Protein AF-X1DPT9-F1 (afdb_monomer)

Foldseek 3Di:
DLQQPADDPPDPSGLDPVSQVVQLVVLVVCCVVPVPDFAEDDDLAALVSQQVQDDNSGGQEYEDLQLLLLLLLCLQVVDNQSVVCCLVPRLDHPPSHFYAFENDDPDFRDNNYDCVSCVVVVHRSLVSQLSSQCQQCVVDPPRLANWDWDPQDPVSRGTTTGDDLLRSLNCVVCVVVVPPVSNVSSVVSSVVSVVCLVPRTHHYDD

pLDDT: mean 96.86, std 2.61, range [83.12, 98.81]

Radius of gyration: 18.38 Å; Cα contacts (8 Å, |Δi|>4): 324; chains: 1; bounding box: 41×38×51 Å

Structure (mmCIF, N/CA/C/O backbone):
data_AF-X1DPT9-F1
#
_entry.id   AF-X1DPT9-F1
#
loop_
_atom_site.group_PDB
_atom_site.id
_atom_site.type_symbol
_atom_site.label_atom_id
_atom_site.label_alt_id
_atom_site.label_comp_id
_atom_site.label_asym_id
_atom_site.label_entity_id
_atom_site.label_seq_id
_atom_site.pdbx_PDB_ins_code
_atom_site.Cartn_x
_atom_site.Cartn_y
_atom_site.Cartn_z
_atom_site.occupancy
_atom_site.B_iso_or_equiv
_atom_site.auth_seq_id
_atom_site.auth_comp_id
_atom_site.auth_asym_id
_atom_site.auth_atom_id
_atom_site.pdbx_PDB_model_num
ATOM 1 N N . ALA A 1 1 ? 14.410 -3.048 -3.491 1.00 88.12 1 ALA A N 1
ATOM 2 C CA . ALA A 1 1 ? 15.027 -1.697 -3.655 1.00 88.12 1 ALA A CA 1
ATOM 3 C C . ALA A 1 1 ? 15.460 -1.352 -5.103 1.00 88.12 1 ALA A C 1
ATOM 5 O O . ALA A 1 1 ? 16.500 -0.731 -5.311 1.00 88.12 1 ALA A O 1
ATOM 6 N N . LEU A 1 2 ? 14.658 -1.688 -6.120 1.00 92.88 2 LEU A N 1
ATOM 7 C CA . LEU A 1 2 ? 15.023 -1.466 -7.530 1.00 92.88 2 LEU A CA 1
ATOM 8 C C . LEU A 1 2 ? 15.043 0.017 -7.953 1.00 92.88 2 LEU A C 1
ATOM 10 O O . LEU A 1 2 ? 15.844 0.400 -8.796 1.00 92.88 2 LEU A O 1
ATOM 14 N N . ALA A 1 3 ? 14.234 0.868 -7.313 1.00 94.81 3 ALA A N 1
ATOM 15 C CA . ALA A 1 3 ? 14.144 2.291 -7.642 1.00 94.81 3 ALA A CA 1
ATOM 16 C C . ALA A 1 3 ? 15.457 3.060 -7.426 1.00 94.81 3 ALA A C 1
ATOM 18 O O . ALA A 1 3 ? 15.644 4.137 -7.982 1.00 94.81 3 ALA A O 1
ATOM 19 N N . PHE A 1 4 ? 16.380 2.492 -6.646 1.00 96.25 4 PHE A N 1
ATOM 20 C CA . PHE A 1 4 ? 17.607 3.141 -6.200 1.00 96.25 4 PHE A CA 1
ATOM 21 C C . PHE A 1 4 ? 18.869 2.594 -6.881 1.00 96.25 4 PHE A C 1
ATOM 23 O O . PHE A 1 4 ? 19.966 2.881 -6.406 1.00 96.25 4 PHE A O 1
ATOM 30 N N . ILE A 1 5 ? 18.769 1.790 -7.943 1.00 97.44 5 ILE A N 1
ATOM 31 C CA . ILE A 1 5 ? 19.952 1.141 -8.545 1.00 97.44 5 ILE A CA 1
ATOM 32 C C . ILE A 1 5 ? 20.802 2.075 -9.418 1.00 97.44 5 ILE A C 1
ATOM 34 O O . ILE A 1 5 ? 21.941 1.735 -9.727 1.00 97.44 5 ILE A O 1
ATOM 38 N N . TRP A 1 6 ? 20.288 3.255 -9.776 1.00 98.12 6 TRP A N 1
ATOM 39 C CA . TRP A 1 6 ? 21.017 4.264 -10.549 1.00 98.12 6 TRP A CA 1
ATOM 40 C C . TRP A 1 6 ? 21.262 5.542 -9.742 1.00 98.12 6 TRP A C 1
ATOM 42 O O . TRP A 1 6 ? 20.508 5.856 -8.814 1.00 98.12 6 TRP A O 1
ATOM 52 N N . LYS A 1 7 ? 22.344 6.262 -10.065 1.00 97.94 7 LYS A N 1
ATOM 53 C CA . LYS A 1 7 ? 22.793 7.467 -9.353 1.00 97.94 7 LYS A CA 1
ATOM 54 C C . LYS A 1 7 ? 23.180 8.557 -10.341 1.00 97.94 7 LYS A C 1
ATOM 56 O O . LYS A 1 7 ? 24.043 8.342 -11.184 1.00 97.94 7 LYS A O 1
ATOM 61 N N . GLU A 1 8 ? 22.591 9.735 -10.168 1.00 97.75 8 GLU A N 1
ATOM 62 C CA . GLU A 1 8 ? 22.878 10.917 -10.977 1.00 97.75 8 GLU A CA 1
ATOM 63 C C . GLU A 1 8 ? 22.874 12.170 -10.094 1.00 97.75 8 GLU A C 1
ATOM 65 O O . GLU A 1 8 ? 21.923 12.425 -9.347 1.00 97.75 8 GLU A O 1
ATOM 70 N N . LEU A 1 9 ? 23.956 12.949 -10.164 1.00 97.75 9 LEU A N 1
ATOM 71 C CA . LEU A 1 9 ? 24.120 14.164 -9.370 1.00 97.75 9 LEU A CA 1
ATOM 72 C C . LEU A 1 9 ? 23.034 15.192 -9.720 1.00 97.75 9 LEU A C 1
ATOM 74 O O . LEU A 1 9 ? 22.816 15.495 -10.886 1.00 97.75 9 LEU A O 1
ATOM 78 N N . GLY A 1 10 ? 22.396 15.772 -8.700 1.00 97.06 10 GLY A N 1
ATOM 79 C CA . GLY A 1 10 ? 21.331 16.768 -8.880 1.00 97.06 10 GLY A CA 1
ATOM 80 C C . GLY A 1 10 ? 19.921 16.178 -8.993 1.00 97.06 10 GLY A C 1
ATOM 81 O O . GLY A 1 10 ? 18.960 16.937 -9.078 1.00 97.06 10 GLY A O 1
ATOM 82 N N . THR A 1 11 ? 19.783 14.852 -8.934 1.00 96.56 11 THR A N 1
ATOM 83 C CA . THR A 1 11 ? 18.491 14.148 -8.879 1.00 96.56 11 THR A CA 1
ATOM 84 C C . THR A 1 11 ? 18.237 13.561 -7.484 1.00 96.56 11 THR A C 1
ATOM 86 O O . THR A 1 11 ? 19.127 13.548 -6.631 1.00 96.56 11 THR A O 1
ATOM 89 N N . SER A 1 12 ? 17.042 13.006 -7.253 1.00 94.06 12 SER A N 1
ATOM 90 C CA . SER A 1 12 ? 16.743 12.212 -6.049 1.00 94.06 12 SER A CA 1
ATOM 91 C C . SER A 1 12 ? 17.455 10.854 -6.017 1.00 94.06 12 SER A C 1
ATOM 93 O O . SER A 1 12 ? 17.393 10.170 -4.997 1.00 94.06 12 SER A O 1
ATOM 95 N N . CYS A 1 13 ? 18.135 10.449 -7.102 1.00 96.94 13 CYS A N 1
ATOM 96 C CA . CYS A 1 13 ? 18.737 9.120 -7.239 1.00 96.94 13 CYS A CA 1
ATOM 97 C C . CYS A 1 13 ? 17.726 7.966 -7.067 1.00 96.94 13 CYS A C 1
ATOM 99 O O . CYS A 1 13 ? 18.096 6.874 -6.611 1.00 96.94 13 CYS A O 1
ATOM 101 N N . GLU A 1 14 ? 16.466 8.233 -7.421 1.00 96.12 14 GLU A N 1
ATOM 102 C CA . GLU A 1 14 ? 15.318 7.344 -7.276 1.00 96.12 14 GLU A CA 1
ATOM 103 C C . GLU A 1 14 ? 14.424 7.425 -8.526 1.00 96.12 14 GLU A C 1
ATOM 105 O O . GLU A 1 14 ? 14.128 8.521 -9.000 1.00 96.12 14 GLU A O 1
ATOM 110 N N . ASN A 1 15 ? 13.970 6.278 -9.040 1.00 95.12 15 ASN A N 1
ATOM 111 C CA . ASN A 1 15 ? 13.101 6.156 -10.223 1.00 95.12 15 ASN A CA 1
ATOM 112 C C . ASN A 1 15 ? 13.698 6.750 -11.517 1.00 95.12 15 ASN A C 1
ATOM 114 O O . ASN A 1 15 ? 12.970 7.248 -12.378 1.00 95.12 15 ASN A O 1
ATOM 118 N N . LEU A 1 16 ? 15.029 6.719 -11.655 1.00 97.12 16 LEU A N 1
ATOM 119 C CA . LEU A 1 16 ? 15.710 7.203 -12.860 1.00 97.12 16 LEU A CA 1
ATOM 120 C C . LEU A 1 16 ? 15.495 6.242 -14.049 1.00 97.12 16 LEU A C 1
ATOM 122 O O . LEU A 1 16 ? 15.421 5.028 -13.828 1.00 97.12 16 LEU A O 1
ATOM 126 N N . PRO A 1 17 ? 15.417 6.739 -15.301 1.00 97.69 17 PRO A N 1
ATOM 127 C CA . PRO A 1 17 ? 15.161 5.911 -16.487 1.00 97.69 17 PRO A CA 1
ATOM 128 C C . PRO A 1 17 ? 16.122 4.727 -16.651 1.00 97.69 17 PRO A C 1
ATOM 130 O O . PRO A 1 17 ? 15.720 3.644 -17.066 1.00 97.69 17 PRO A O 1
ATOM 133 N N . GLU A 1 18 ? 17.386 4.891 -16.277 1.00 98.31 18 GLU A N 1
ATOM 134 C CA . GLU A 1 18 ? 18.404 3.847 -16.370 1.00 98.31 18 GLU A CA 1
ATOM 135 C C . GLU A 1 18 ? 18.133 2.675 -15.426 1.00 98.31 18 GLU A C 1
ATOM 137 O O . GLU A 1 18 ? 18.529 1.549 -15.730 1.00 98.31 18 GLU A O 1
ATOM 142 N N . ALA A 1 19 ? 17.416 2.900 -14.319 1.00 97.81 19 ALA A N 1
ATOM 143 C CA . ALA A 1 19 ? 16.954 1.809 -13.470 1.00 97.81 19 ALA A CA 1
ATOM 144 C C . ALA A 1 19 ? 16.001 0.886 -14.246 1.00 97.81 19 ALA A C 1
ATOM 146 O O . ALA A 1 19 ? 16.190 -0.328 -14.228 1.00 97.81 19 ALA A O 1
ATOM 147 N N . HIS A 1 20 ? 15.043 1.453 -14.987 1.00 98.12 20 HIS A N 1
ATOM 148 C CA . HIS A 1 20 ? 14.117 0.691 -15.833 1.00 98.12 20 HIS A CA 1
ATOM 149 C C . HIS A 1 20 ? 14.865 -0.079 -16.927 1.00 98.12 20 HIS A C 1
ATOM 151 O O . HIS A 1 20 ? 14.691 -1.289 -17.062 1.00 98.12 20 HIS A O 1
ATOM 157 N N . THR A 1 21 ? 15.784 0.586 -17.636 1.00 98.38 21 THR A N 1
ATOM 158 C CA . THR A 1 21 ? 16.614 -0.045 -18.677 1.00 98.38 21 THR A CA 1
ATOM 159 C C . THR A 1 21 ? 17.390 -1.251 -18.144 1.00 98.38 21 THR A C 1
ATOM 161 O O . THR A 1 21 ? 17.442 -2.296 -18.793 1.00 98.38 21 THR A O 1
ATOM 164 N N . LEU A 1 22 ? 17.983 -1.140 -16.950 1.00 98.31 22 LEU A N 1
ATOM 165 C CA . LEU A 1 22 ? 18.703 -2.249 -16.320 1.00 98.31 22 LEU A CA 1
ATOM 166 C C . LEU A 1 22 ? 17.775 -3.422 -15.992 1.00 98.31 22 LEU A C 1
ATOM 168 O O . LEU A 1 22 ? 18.132 -4.570 -16.247 1.00 98.31 22 LEU A O 1
ATOM 172 N N . ILE A 1 23 ? 16.587 -3.153 -15.449 1.00 98.25 23 ILE A N 1
ATOM 173 C CA . ILE A 1 23 ? 15.618 -4.197 -15.090 1.00 98.25 23 ILE A CA 1
ATOM 174 C C . ILE A 1 23 ? 15.112 -4.913 -16.345 1.00 98.25 23 ILE A C 1
ATOM 176 O O . ILE A 1 23 ? 15.085 -6.141 -16.367 1.00 98.25 23 ILE A O 1
ATOM 180 N N . GLN A 1 24 ? 14.798 -4.170 -17.407 1.00 98.56 24 GLN A N 1
ATOM 181 C CA . GLN A 1 24 ? 14.387 -4.732 -18.696 1.00 98.56 24 GLN A CA 1
ATOM 182 C C . GLN A 1 24 ? 15.489 -5.602 -19.311 1.00 98.56 24 GLN A C 1
ATOM 184 O O . GLN A 1 24 ? 15.218 -6.692 -19.814 1.00 98.56 24 GLN A O 1
ATOM 189 N N . ALA A 1 25 ? 16.755 -5.184 -19.204 1.00 98.50 25 ALA A N 1
ATOM 190 C CA . ALA A 1 25 ? 17.887 -5.997 -19.643 1.00 98.50 25 ALA A CA 1
ATOM 191 C C . ALA A 1 25 ? 18.009 -7.309 -18.845 1.00 98.50 25 ALA A C 1
ATOM 193 O O . ALA A 1 25 ? 18.256 -8.365 -19.433 1.00 98.50 25 ALA A O 1
ATOM 194 N N . PHE A 1 26 ? 17.800 -7.275 -17.523 1.00 98.31 26 PHE A N 1
ATOM 195 C CA . PHE A 1 26 ? 17.765 -8.490 -16.703 1.00 98.31 26 PHE A CA 1
ATOM 196 C C . PHE A 1 26 ? 16.590 -9.400 -17.060 1.00 98.31 26 PHE A C 1
ATOM 198 O O . PHE A 1 26 ? 16.781 -10.613 -17.151 1.00 98.31 26 PHE A O 1
ATOM 205 N N . ASN A 1 27 ? 15.404 -8.833 -17.286 1.00 98.31 27 ASN A N 1
ATOM 206 C CA . ASN A 1 27 ? 14.222 -9.580 -17.703 1.00 98.31 27 ASN A CA 1
ATOM 207 C C . ASN A 1 27 ? 14.467 -10.279 -19.047 1.00 98.31 27 ASN A C 1
ATOM 209 O O . ASN A 1 27 ? 14.333 -11.499 -19.130 1.00 98.31 27 ASN A O 1
ATOM 213 N N . ALA A 1 28 ? 14.957 -9.551 -20.054 1.00 98.38 28 ALA A N 1
ATOM 214 C CA . ALA A 1 28 ? 15.287 -10.109 -21.363 1.00 98.38 28 ALA A CA 1
ATOM 215 C C . ALA A 1 28 ? 16.354 -11.219 -21.289 1.00 98.38 28 ALA A C 1
ATOM 217 O O . ALA A 1 28 ? 16.242 -12.242 -21.960 1.00 98.38 28 ALA A O 1
ATOM 218 N N . ALA A 1 29 ? 17.388 -11.061 -20.457 1.00 98.38 29 ALA A N 1
ATOM 219 C CA . ALA A 1 29 ? 18.394 -12.106 -20.268 1.00 98.38 29 ALA A CA 1
ATOM 220 C C . ALA A 1 29 ? 17.811 -13.354 -19.578 1.00 98.38 29 ALA A C 1
ATOM 222 O O . ALA A 1 29 ? 18.104 -14.487 -19.972 1.00 98.38 29 ALA A O 1
ATOM 223 N N . ALA A 1 30 ? 16.971 -13.157 -18.560 1.00 98.06 30 ALA A N 1
ATOM 224 C CA . ALA A 1 30 ? 16.317 -14.239 -17.837 1.00 98.06 30 ALA A CA 1
ATOM 225 C C . ALA A 1 30 ? 15.290 -14.976 -18.703 1.00 98.06 30 ALA A C 1
ATOM 227 O O . ALA A 1 30 ? 15.228 -16.199 -18.632 1.00 98.06 30 ALA A O 1
ATOM 228 N N . SER A 1 31 ? 14.537 -14.281 -19.556 1.00 96.81 31 SER A N 1
ATOM 229 C CA . SER A 1 31 ? 13.534 -14.905 -20.425 1.00 96.81 31 SER A CA 1
ATOM 230 C C . SER A 1 31 ? 14.155 -15.838 -21.470 1.00 96.81 31 SER A C 1
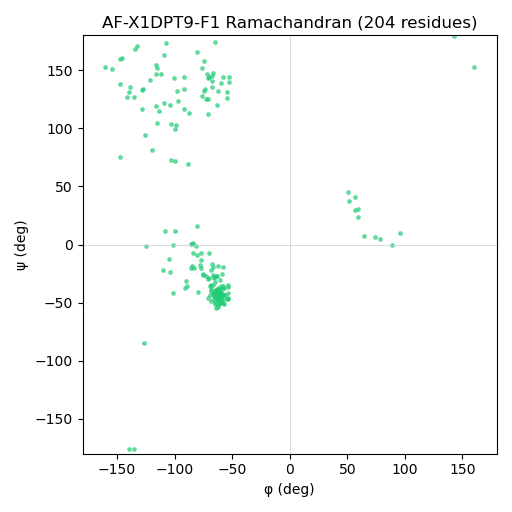ATOM 232 O O . SER A 1 31 ? 13.537 -16.835 -21.835 1.00 96.81 31 SER A O 1
ATOM 234 N N . ILE A 1 32 ? 15.405 -15.589 -21.886 1.00 98.06 32 ILE A N 1
ATOM 235 C CA . ILE A 1 32 ? 16.174 -16.490 -22.761 1.00 98.06 32 ILE A CA 1
ATOM 236 C C . ILE A 1 32 ? 16.596 -17.765 -22.015 1.00 98.06 32 ILE A C 1
ATOM 238 O O . ILE A 1 32 ? 16.484 -18.867 -22.551 1.00 98.06 32 ILE A O 1
ATOM 242 N N . ALA A 1 33 ? 17.118 -17.626 -20.793 1.00 98.12 33 ALA A N 1
ATOM 243 C CA . ALA A 1 33 ? 17.749 -18.731 -20.064 1.00 98.12 33 ALA A CA 1
ATOM 244 C C . ALA A 1 33 ? 16.779 -19.536 -19.180 1.00 98.12 33 ALA A C 1
ATOM 246 O O . ALA A 1 33 ? 16.980 -20.729 -18.956 1.00 98.12 33 ALA A O 1
ATOM 247 N N . ALA A 1 34 ? 15.747 -18.883 -18.654 1.00 98.12 34 ALA A N 1
ATOM 248 C CA . ALA A 1 34 ? 14.783 -19.423 -17.706 1.00 98.12 34 ALA A CA 1
ATOM 249 C C . ALA A 1 34 ? 13.393 -18.782 -17.921 1.00 98.12 34 ALA A C 1
ATOM 251 O O . ALA A 1 34 ? 12.958 -17.978 -17.097 1.00 98.12 34 ALA A O 1
ATOM 252 N N . PRO A 1 35 ? 12.649 -19.168 -18.978 1.00 95.44 35 PRO A N 1
ATOM 253 C CA . PRO A 1 35 ? 11.369 -18.544 -19.344 1.00 95.44 35 PRO A CA 1
ATOM 254 C C . PRO A 1 35 ? 10.275 -18.573 -18.261 1.00 95.44 35 PRO A C 1
ATOM 256 O O . PRO A 1 35 ? 9.311 -17.824 -18.341 1.00 9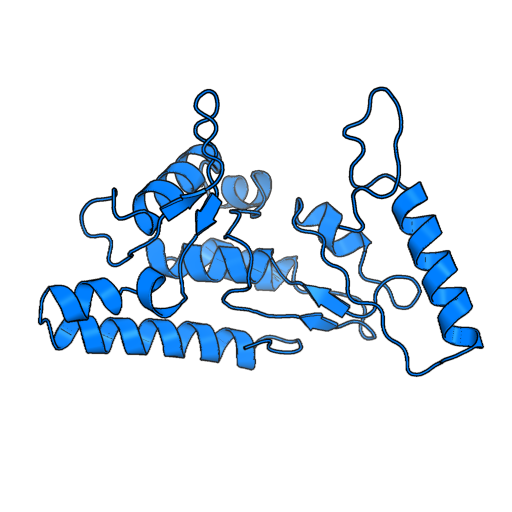5.44 35 PRO A O 1
ATOM 259 N N . ALA A 1 36 ? 10.394 -19.457 -17.265 1.00 97.50 36 ALA A N 1
ATOM 260 C CA . ALA A 1 36 ? 9.457 -19.548 -16.142 1.00 97.50 36 ALA A CA 1
ATOM 261 C C . ALA A 1 36 ? 9.764 -18.558 -14.999 1.00 97.50 36 ALA A C 1
ATOM 263 O O . ALA A 1 36 ? 8.996 -18.475 -14.039 1.00 97.50 36 ALA A O 1
ATOM 264 N N . LEU A 1 37 ? 10.897 -17.850 -15.054 1.00 98.06 37 LEU A N 1
ATOM 265 C CA . LEU A 1 37 ? 11.277 -16.861 -14.053 1.00 98.06 37 LEU A CA 1
ATOM 266 C C . LEU A 1 37 ? 10.437 -15.591 -14.233 1.00 98.06 37 LEU A C 1
ATOM 268 O O . LEU A 1 37 ? 10.342 -15.056 -15.333 1.00 98.06 37 LEU A O 1
ATOM 272 N N . LEU A 1 38 ? 9.880 -15.084 -13.132 1.00 98.00 38 LEU A N 1
ATOM 273 C CA . LEU A 1 38 ? 9.149 -13.817 -13.097 1.00 98.00 38 LEU A CA 1
ATOM 274 C C . LEU A 1 38 ? 9.861 -12.807 -12.202 1.00 98.00 38 LEU A C 1
ATOM 276 O O . LEU A 1 38 ? 10.436 -13.160 -11.168 1.00 98.00 38 LEU A O 1
ATOM 280 N N . PHE A 1 39 ? 9.759 -11.537 -12.575 1.00 98.44 39 PHE A N 1
ATOM 281 C CA . PHE A 1 39 ? 10.275 -10.415 -11.808 1.00 98.44 39 PHE A CA 1
ATOM 282 C C . PHE A 1 39 ? 9.148 -9.800 -10.986 1.00 98.44 39 PHE A C 1
ATOM 284 O O . PHE A 1 39 ? 8.056 -9.536 -11.491 1.00 98.44 39 PHE A O 1
ATOM 291 N N . LYS A 1 40 ? 9.428 -9.564 -9.701 1.00 98.38 40 LYS A N 1
ATOM 292 C CA . LYS A 1 40 ? 8.525 -8.868 -8.784 1.00 98.38 40 LYS A CA 1
ATOM 293 C C . LYS A 1 40 ? 9.133 -7.540 -8.354 1.00 98.38 40 LYS A C 1
ATOM 295 O O . LYS A 1 40 ? 10.129 -7.533 -7.631 1.00 98.38 40 LYS A O 1
ATOM 300 N N . SER A 1 41 ? 8.494 -6.440 -8.734 1.00 97.75 41 SER A N 1
ATOM 301 C CA . SER A 1 41 ? 8.866 -5.098 -8.301 1.00 97.75 41 SER A CA 1
ATOM 302 C C . SER A 1 41 ? 8.484 -4.847 -6.836 1.00 97.75 41 SER A C 1
ATOM 304 O O . SER A 1 41 ? 7.373 -5.132 -6.382 1.00 97.75 41 SER A O 1
ATOM 306 N N . GLU A 1 42 ? 9.437 -4.286 -6.099 1.00 96.00 42 GLU A N 1
ATOM 307 C CA . GLU A 1 42 ? 9.290 -3.702 -4.769 1.00 96.00 42 GLU A CA 1
ATOM 308 C C . GLU A 1 42 ? 9.678 -2.218 -4.831 1.00 96.00 42 GLU A C 1
ATOM 310 O O . GLU A 1 42 ? 10.814 -1.825 -4.532 1.00 96.00 42 GLU A O 1
ATOM 315 N N . ALA A 1 43 ? 8.724 -1.404 -5.280 1.00 91.00 43 ALA A N 1
ATOM 316 C CA . ALA A 1 43 ? 8.826 0.047 -5.352 1.00 91.00 43 ALA A CA 1
ATOM 317 C C . ALA A 1 43 ? 7.796 0.668 -4.394 1.00 91.00 43 ALA A C 1
ATOM 319 O O . ALA A 1 43 ? 6.598 0.667 -4.665 1.00 91.00 43 ALA A O 1
ATOM 320 N N . ILE A 1 44 ? 8.258 1.169 -3.245 1.00 89.31 44 ILE A N 1
ATOM 321 C CA . ILE A 1 44 ? 7.414 1.830 -2.235 1.00 89.31 44 ILE A CA 1
ATOM 322 C C . ILE A 1 44 ? 7.566 3.342 -2.401 1.00 89.31 44 ILE A C 1
ATOM 324 O O . ILE A 1 44 ? 8.252 4.011 -1.637 1.00 89.31 44 ILE A O 1
ATOM 328 N N . VAL A 1 45 ? 6.980 3.847 -3.481 1.00 89.75 45 VAL A N 1
ATOM 329 C CA . VAL A 1 45 ? 7.167 5.213 -3.987 1.00 89.75 45 VAL A CA 1
ATOM 330 C C . VAL A 1 45 ? 5.812 5.815 -4.366 1.00 89.75 45 VAL A C 1
ATOM 332 O O . VAL A 1 45 ? 4.768 5.191 -4.153 1.00 89.75 45 VAL A O 1
ATOM 335 N N . HIS A 1 46 ? 5.805 7.027 -4.926 1.00 94.12 46 HIS A N 1
ATOM 336 C CA . HIS A 1 46 ? 4.580 7.647 -5.435 1.00 94.12 46 HIS A CA 1
ATOM 337 C C . HIS A 1 46 ? 3.848 6.708 -6.423 1.00 94.12 46 HIS A C 1
ATOM 339 O O . HIS A 1 46 ? 4.522 6.090 -7.252 1.00 94.12 46 HIS A O 1
ATOM 345 N N . PRO A 1 47 ? 2.502 6.608 -6.407 1.00 93.62 47 PRO A N 1
ATOM 346 C CA . PRO A 1 47 ? 1.765 5.662 -7.253 1.00 93.62 47 PRO A CA 1
ATOM 347 C C . PRO A 1 47 ? 2.092 5.762 -8.750 1.00 93.62 47 PRO A C 1
ATOM 349 O O . PRO A 1 47 ? 2.220 4.741 -9.421 1.00 93.62 47 PRO A O 1
ATOM 352 N N . ASP A 1 48 ? 2.316 6.980 -9.253 1.00 95.00 48 ASP A N 1
ATOM 353 C CA . ASP A 1 48 ? 2.700 7.219 -10.656 1.00 95.00 48 ASP A CA 1
ATOM 354 C C . ASP A 1 48 ? 4.087 6.671 -11.019 1.00 95.00 48 ASP A C 1
ATOM 356 O O . ASP A 1 48 ? 4.398 6.511 -12.195 1.00 95.00 48 ASP A O 1
ATOM 360 N N . GLN A 1 49 ? 4.944 6.413 -10.031 1.00 95.94 49 GLN A N 1
ATOM 361 C CA . GLN A 1 49 ? 6.239 5.769 -10.239 1.00 95.94 49 GLN A CA 1
ATOM 362 C C . GLN A 1 49 ? 6.119 4.248 -10.101 1.00 95.94 49 GLN A C 1
ATOM 364 O O . GLN A 1 49 ? 6.721 3.526 -10.888 1.00 95.94 49 GLN A O 1
ATOM 369 N N . VAL A 1 50 ? 5.287 3.748 -9.175 1.00 95.31 50 VAL A N 1
ATOM 370 C CA . VAL A 1 50 ? 5.053 2.300 -8.995 1.00 95.31 50 VAL A CA 1
ATOM 371 C C . VAL A 1 50 ? 4.598 1.648 -10.299 1.00 95.31 50 VAL A C 1
ATOM 373 O O . VAL A 1 50 ? 5.144 0.617 -10.686 1.00 95.31 50 VAL A O 1
ATOM 376 N N . ILE A 1 51 ? 3.635 2.262 -10.993 1.00 95.56 51 ILE A N 1
ATOM 377 C CA . ILE A 1 51 ? 3.055 1.695 -12.217 1.00 95.56 51 ILE A CA 1
ATOM 378 C C . ILE A 1 51 ? 4.070 1.566 -13.361 1.00 95.56 51 ILE A C 1
ATOM 380 O O . ILE A 1 51 ? 3.941 0.671 -14.188 1.00 95.56 51 ILE A O 1
ATOM 384 N N . LYS A 1 52 ? 5.115 2.404 -13.390 1.00 96.75 52 LYS A N 1
ATOM 385 C CA . LYS A 1 52 ? 6.135 2.384 -14.452 1.00 96.75 52 LYS A CA 1
ATOM 386 C C . LYS A 1 52 ? 7.006 1.136 -14.431 1.00 96.75 52 LYS A C 1
ATOM 388 O O . LYS A 1 52 ? 7.587 0.802 -15.450 1.00 96.75 52 LYS A O 1
ATOM 393 N N . TYR A 1 53 ? 7.091 0.455 -13.291 1.00 97.56 53 TYR A N 1
ATOM 394 C CA . TYR A 1 53 ? 7.821 -0.805 -13.176 1.00 97.56 53 TYR A CA 1
ATOM 395 C C . TYR A 1 53 ? 7.026 -2.009 -13.694 1.00 97.56 53 TYR A C 1
ATOM 397 O O . TYR A 1 53 ? 7.567 -3.110 -13.760 1.00 97.56 53 TYR A O 1
ATOM 405 N N . ILE A 1 54 ? 5.738 -1.835 -14.008 1.00 97.88 54 ILE A N 1
ATOM 406 C CA . ILE A 1 54 ? 4.809 -2.932 -14.288 1.00 97.88 54 ILE A CA 1
ATOM 407 C C . ILE A 1 54 ? 4.647 -3.085 -15.794 1.00 97.88 54 ILE A C 1
ATOM 409 O O . ILE A 1 54 ? 3.895 -2.353 -16.435 1.00 97.88 54 ILE A O 1
ATOM 413 N N . HIS A 1 55 ? 5.363 -4.052 -16.352 1.00 97.94 55 HIS A N 1
ATOM 414 C CA . HIS A 1 55 ? 5.303 -4.394 -17.767 1.00 97.94 55 HIS A CA 1
ATOM 415 C C . HIS A 1 55 ? 5.839 -5.812 -17.981 1.00 97.94 55 HIS A C 1
ATOM 417 O O . HIS A 1 55 ? 6.700 -6.271 -17.225 1.00 97.94 55 HIS A O 1
ATOM 423 N N . VAL A 1 56 ? 5.382 -6.491 -19.038 1.00 97.56 56 VAL A N 1
ATOM 424 C CA . VAL A 1 56 ? 5.817 -7.861 -19.369 1.00 97.56 56 VAL A CA 1
ATOM 425 C C . VAL A 1 56 ? 7.336 -7.960 -19.567 1.00 97.56 56 VAL A C 1
ATOM 427 O O . VAL A 1 56 ? 7.963 -8.905 -19.083 1.00 97.56 56 VAL A O 1
ATOM 430 N N . ASP A 1 57 ? 7.924 -6.928 -20.174 1.00 97.56 57 ASP A N 1
ATOM 431 C CA . ASP A 1 57 ? 9.366 -6.816 -20.433 1.00 97.56 57 ASP A CA 1
ATOM 432 C C . ASP A 1 57 ? 10.171 -6.246 -19.250 1.00 97.56 57 ASP A C 1
ATOM 434 O O . ASP A 1 57 ? 11.383 -6.085 -19.360 1.00 97.56 57 ASP A O 1
ATOM 438 N N . GLU A 1 58 ? 9.530 -5.921 -18.120 1.00 98.12 58 GLU A N 1
ATOM 439 C CA . GLU A 1 58 ? 10.197 -5.326 -16.956 1.00 98.12 58 GLU A CA 1
ATOM 440 C C . GLU A 1 58 ? 9.937 -6.114 -15.666 1.00 98.12 58 GLU A C 1
ATOM 442 O O . GLU A 1 58 ? 10.743 -6.976 -15.313 1.00 98.12 58 GLU A O 1
ATOM 447 N N . CYS A 1 59 ? 8.823 -5.872 -14.969 1.00 98.38 59 CYS A N 1
ATOM 448 C CA . CYS A 1 59 ? 8.361 -6.704 -13.857 1.00 98.38 59 CYS A CA 1
ATOM 449 C C . CYS A 1 59 ? 6.904 -7.117 -14.069 1.00 98.38 59 CYS A C 1
ATOM 451 O O . CYS A 1 59 ? 6.000 -6.281 -14.048 1.00 98.38 59 CYS A O 1
ATOM 453 N N . GLN A 1 60 ? 6.675 -8.425 -14.204 1.00 98.50 60 GLN A N 1
ATOM 454 C CA . GLN A 1 60 ? 5.336 -8.992 -14.374 1.00 98.50 60 GLN A CA 1
ATOM 455 C C . GLN A 1 60 ? 4.530 -8.954 -13.074 1.00 98.50 60 GLN A C 1
ATOM 457 O O . GLN A 1 60 ? 3.303 -8.912 -13.096 1.00 98.50 60 GLN A O 1
ATOM 462 N N . LEU A 1 61 ? 5.211 -8.981 -11.928 1.00 98.44 61 LEU A N 1
ATOM 463 C CA . LEU A 1 61 ? 4.597 -8.857 -10.614 1.00 98.44 61 LEU A CA 1
ATOM 464 C C . LEU A 1 61 ? 5.006 -7.530 -9.978 1.00 98.44 61 LEU A C 1
ATOM 466 O O . LEU A 1 61 ? 6.141 -7.077 -10.127 1.00 98.44 61 LEU A O 1
ATOM 470 N N . SER A 1 62 ? 4.122 -6.922 -9.198 1.00 98.00 62 SER A N 1
ATOM 471 C CA . SER A 1 62 ? 4.464 -5.724 -8.426 1.00 98.00 62 SER A CA 1
ATOM 472 C C . SER A 1 62 ? 3.695 -5.688 -7.123 1.00 98.00 62 SER A C 1
ATOM 474 O O . SER A 1 62 ? 2.509 -6.004 -7.106 1.00 98.00 62 SER A O 1
ATOM 476 N N . TYR A 1 63 ? 4.340 -5.311 -6.021 1.00 98.19 63 TYR A N 1
ATOM 477 C CA . TYR A 1 63 ? 3.596 -5.009 -4.799 1.00 98.19 63 TYR A CA 1
ATOM 478 C C . TYR A 1 63 ? 2.584 -3.891 -5.045 1.00 98.19 63 TYR A C 1
ATOM 480 O O . TYR A 1 63 ? 2.878 -2.938 -5.758 1.00 98.19 63 TYR A O 1
ATOM 488 N N . ASN A 1 64 ? 1.421 -3.976 -4.397 1.00 97.56 64 ASN A N 1
ATOM 489 C CA . ASN A 1 64 ? 0.404 -2.924 -4.412 1.00 97.56 64 ASN A CA 1
ATOM 490 C C . ASN A 1 64 ? 0.408 -2.122 -3.090 1.00 97.56 64 ASN A C 1
ATOM 492 O O . ASN A 1 64 ? -0.484 -2.296 -2.248 1.00 97.56 64 ASN A O 1
ATOM 496 N N . PRO A 1 65 ? 1.422 -1.261 -2.847 1.00 97.25 6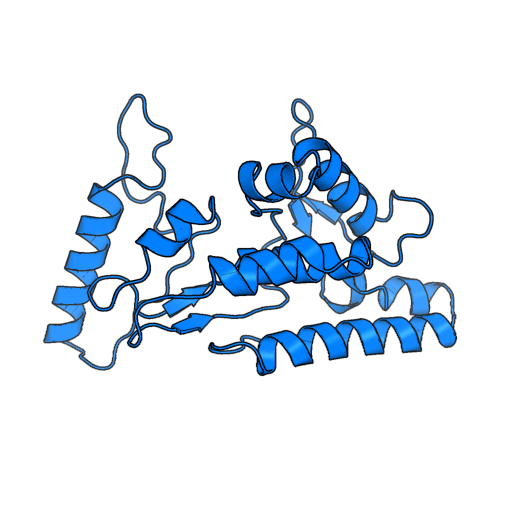5 PRO A N 1
ATOM 497 C CA . PRO A 1 65 ? 1.536 -0.524 -1.591 1.00 97.25 65 PRO A CA 1
ATOM 498 C C . PRO A 1 65 ? 0.399 0.481 -1.405 1.00 97.25 65 PRO A C 1
ATOM 500 O O . PRO A 1 65 ? 0.000 0.741 -0.271 1.00 97.25 65 PRO A O 1
ATOM 503 N N . LEU A 1 66 ? -0.157 1.009 -2.503 1.00 97.75 66 LEU A N 1
ATOM 504 C CA . LEU A 1 66 ? -1.269 1.950 -2.453 1.00 97.75 66 LEU A CA 1
ATOM 505 C C . LEU A 1 66 ? -2.521 1.288 -1.871 1.00 97.75 66 LEU A C 1
ATOM 507 O O . LEU A 1 66 ? -3.115 1.829 -0.938 1.00 97.75 66 LEU A O 1
ATOM 511 N N . GLN A 1 67 ? -2.902 0.103 -2.362 1.00 97.81 67 GLN A N 1
ATOM 512 C CA . GLN A 1 67 ? -4.030 -0.638 -1.797 1.00 97.81 67 GLN A CA 1
ATOM 513 C C . GLN A 1 67 ? -3.786 -0.965 -0.320 1.00 97.81 67 GLN A C 1
ATOM 515 O O . GLN A 1 67 ? -4.667 -0.716 0.502 1.00 97.81 67 GLN A O 1
ATOM 520 N N . MET A 1 68 ? -2.591 -1.449 0.041 1.00 98.25 68 MET A N 1
ATOM 521 C CA . MET A 1 68 ? -2.248 -1.755 1.435 1.00 98.25 68 MET A CA 1
ATOM 522 C C . MET A 1 68 ? -2.398 -0.528 2.349 1.00 98.25 68 MET A C 1
ATOM 524 O O . MET A 1 68 ? -3.095 -0.593 3.366 1.00 98.25 68 MET A O 1
ATOM 528 N N . ALA A 1 69 ? -1.821 0.616 1.972 1.00 98.31 69 ALA A N 1
ATOM 529 C CA . ALA A 1 69 ? -1.930 1.853 2.743 1.00 98.31 69 ALA A CA 1
ATOM 530 C C . ALA A 1 69 ? -3.391 2.325 2.856 1.00 98.31 69 ALA A C 1
ATOM 532 O O . ALA A 1 69 ? -3.835 2.761 3.923 1.00 98.31 69 ALA A O 1
ATOM 533 N N . LEU A 1 70 ? -4.169 2.201 1.776 1.00 98.56 70 LEU A N 1
ATOM 534 C CA . LEU A 1 70 ? -5.557 2.655 1.732 1.00 98.56 70 LEU A CA 1
ATOM 535 C C . LEU A 1 70 ? -6.535 1.750 2.487 1.00 98.56 70 LEU A C 1
ATOM 537 O O . LEU A 1 70 ? -7.553 2.247 2.987 1.00 98.56 70 LEU A O 1
ATOM 541 N N . LEU A 1 71 ? -6.218 0.464 2.640 1.00 98.62 71 LEU A N 1
ATOM 542 C CA . LEU A 1 71 ? -6.935 -0.455 3.522 1.00 98.62 71 LEU A CA 1
ATOM 543 C C . LEU A 1 71 ? -6.841 0.006 4.983 1.00 98.62 71 LEU A C 1
ATOM 545 O O . LEU A 1 71 ? -7.865 0.207 5.644 1.00 98.62 71 LEU A O 1
ATOM 549 N N . TRP A 1 72 ? -5.624 0.268 5.465 1.00 98.81 72 TRP A N 1
ATOM 550 C CA . TRP A 1 72 ? -5.401 0.802 6.810 1.00 98.81 72 TRP A CA 1
ATOM 551 C C . TRP A 1 72 ? -5.993 2.208 6.971 1.00 98.81 72 TRP A C 1
ATOM 553 O O . TRP A 1 72 ? -6.684 2.487 7.953 1.00 98.81 72 TRP A O 1
ATOM 563 N N . ASN A 1 73 ? -5.841 3.094 5.990 1.00 98.75 73 ASN A N 1
ATOM 564 C CA . ASN A 1 73 ? -6.531 4.385 6.007 1.00 98.75 73 ASN A CA 1
ATOM 565 C C . ASN A 1 73 ? -8.056 4.232 6.189 1.00 98.75 73 ASN A C 1
ATOM 567 O O . ASN A 1 73 ? -8.665 4.914 7.019 1.00 98.75 73 ASN A O 1
ATOM 571 N N . SER A 1 74 ? -8.684 3.327 5.437 1.00 98.69 74 SER A N 1
ATOM 572 C CA . SER A 1 74 ? -10.139 3.144 5.470 1.00 98.69 74 SER A CA 1
ATOM 573 C C . SER A 1 74 ? -10.610 2.590 6.814 1.00 98.69 74 SER A C 1
ATOM 575 O O . SER A 1 74 ? -11.652 3.011 7.318 1.00 98.69 74 SER A O 1
ATOM 577 N N . LEU A 1 75 ? -9.819 1.719 7.452 1.00 98.56 75 LEU A N 1
ATOM 578 C CA . LEU A 1 75 ? -10.097 1.245 8.809 1.00 98.56 75 LEU A CA 1
ATOM 579 C C . LEU A 1 75 ? -9.997 2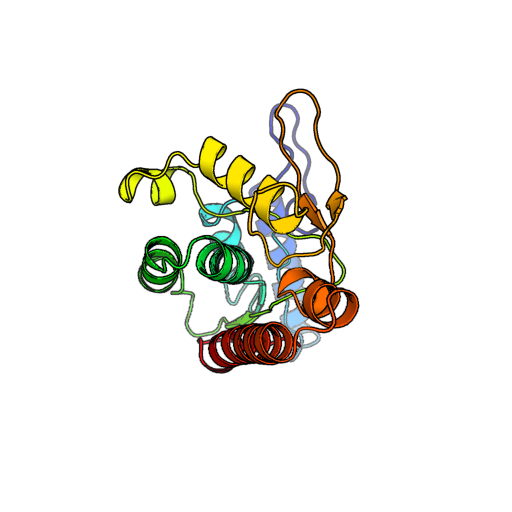.351 9.863 1.00 98.56 75 LEU A C 1
ATOM 581 O O . LEU A 1 75 ? -10.838 2.399 10.759 1.00 98.56 75 LEU A O 1
ATOM 585 N N . ALA A 1 76 ? -9.005 3.238 9.774 1.00 98.62 76 ALA A N 1
ATOM 586 C CA . ALA A 1 76 ? -8.847 4.336 10.727 1.00 98.62 76 ALA A CA 1
ATOM 587 C C . ALA A 1 76 ? -9.976 5.366 10.573 1.00 98.62 76 ALA A C 1
ATOM 589 O O . ALA A 1 76 ? -10.646 5.721 11.544 1.00 98.62 76 ALA A O 1
ATOM 590 N N . THR A 1 77 ? -10.247 5.783 9.337 1.00 98.38 77 THR A N 1
ATOM 591 C CA . THR A 1 77 ? -11.190 6.867 9.013 1.00 98.38 77 THR A CA 1
ATOM 592 C C . THR A 1 77 ? -12.653 6.441 8.958 1.00 98.38 77 THR A C 1
ATOM 594 O O . THR A 1 77 ? -13.534 7.298 9.024 1.00 98.38 77 THR A O 1
ATOM 597 N N . ARG A 1 78 ? -12.919 5.137 8.786 1.00 98.44 78 ARG A N 1
ATOM 598 C CA . ARG A 1 78 ? -14.237 4.558 8.449 1.00 98.44 78 ARG A CA 1
ATOM 599 C C . ARG A 1 78 ? -14.800 5.099 7.132 1.00 98.44 78 ARG A C 1
ATOM 601 O O . ARG A 1 78 ? -16.007 5.085 6.910 1.00 98.44 78 ARG A O 1
ATOM 608 N N . LYS A 1 79 ? -13.931 5.587 6.245 1.00 98.44 79 LYS A N 1
ATOM 609 C CA . LYS A 1 79 ? -14.296 6.160 4.947 1.00 98.44 79 LYS A CA 1
ATOM 610 C C . LYS A 1 79 ? -13.498 5.475 3.849 1.00 98.44 79 LYS A C 1
ATOM 612 O O . LYS A 1 79 ? -12.283 5.367 3.940 1.00 98.44 79 LYS A O 1
ATOM 617 N N . VAL A 1 80 ? -14.181 5.092 2.774 1.00 98.12 80 VAL A N 1
ATOM 618 C CA . VAL A 1 80 ? -13.579 4.333 1.665 1.00 98.12 80 VAL A CA 1
ATOM 619 C C . VAL A 1 80 ? -13.246 5.181 0.440 1.00 98.12 80 VAL A C 1
ATOM 621 O O . VAL A 1 80 ? -12.717 4.650 -0.518 1.00 98.12 80 VAL A O 1
ATOM 624 N N . ARG A 1 81 ? -13.517 6.496 0.447 1.00 98.12 81 ARG A N 1
ATOM 625 C CA . ARG A 1 81 ? -13.427 7.343 -0.763 1.00 98.12 81 ARG A CA 1
ATOM 626 C C . ARG A 1 81 ? -12.072 7.246 -1.482 1.00 98.12 81 ARG A C 1
ATOM 628 O O . ARG A 1 81 ? -12.059 7.043 -2.687 1.00 98.12 81 ARG A O 1
ATOM 635 N N . LEU A 1 82 ? -10.963 7.320 -0.737 1.00 97.94 82 LEU A N 1
ATOM 636 C CA . LEU A 1 82 ? -9.617 7.162 -1.303 1.00 97.94 82 LEU A CA 1
ATOM 637 C C . LEU A 1 82 ? -9.385 5.749 -1.857 1.00 97.94 82 LEU A C 1
ATOM 639 O O . LEU A 1 82 ? -8.873 5.607 -2.960 1.00 97.94 82 LEU A O 1
ATOM 643 N N . LEU A 1 83 ? -9.787 4.709 -1.115 1.00 97.75 83 LEU A N 1
ATOM 644 C CA . LEU A 1 83 ? -9.659 3.316 -1.555 1.00 97.75 83 LEU A CA 1
ATOM 645 C C . LEU A 1 83 ? -10.477 3.058 -2.827 1.00 97.75 83 LEU A C 1
ATOM 647 O O . LEU A 1 83 ? -9.963 2.482 -3.777 1.00 97.75 83 LEU A O 1
ATOM 651 N N . SER A 1 84 ? -11.729 3.515 -2.863 1.00 97.44 84 SER A N 1
ATOM 652 C CA . SER A 1 84 ? -12.606 3.389 -4.026 1.00 97.44 84 SER A CA 1
ATOM 653 C C . SER A 1 84 ? -12.030 4.097 -5.249 1.00 97.44 84 SER A C 1
ATOM 655 O O . SER A 1 84 ? -12.006 3.497 -6.317 1.00 97.44 84 SER A O 1
ATOM 657 N N . GLN A 1 85 ? -11.520 5.324 -5.094 1.00 97.44 85 GLN A N 1
ATOM 658 C CA . GLN A 1 85 ? -10.866 6.046 -6.187 1.00 97.44 85 GLN A CA 1
ATOM 659 C C . GLN A 1 85 ? -9.624 5.298 -6.687 1.00 97.44 85 GLN A C 1
ATOM 661 O O . GLN A 1 85 ? -9.488 5.080 -7.885 1.00 97.44 85 GLN A O 1
ATOM 666 N N . ALA A 1 86 ? -8.741 4.850 -5.790 1.00 96.19 86 ALA A N 1
ATOM 667 C CA . ALA A 1 86 ? -7.530 4.129 -6.179 1.00 96.19 86 ALA A CA 1
ATOM 668 C C . ALA A 1 86 ? -7.841 2.815 -6.912 1.00 96.19 86 ALA A C 1
ATOM 670 O O . ALA A 1 86 ? -7.213 2.515 -7.924 1.00 96.19 86 ALA A O 1
ATOM 671 N N . LEU A 1 87 ? -8.840 2.058 -6.449 1.00 94.44 87 LEU A N 1
ATOM 672 C CA . LEU A 1 87 ? -9.273 0.831 -7.120 1.00 94.44 87 LEU A CA 1
ATOM 673 C C . LEU A 1 87 ? -9.869 1.097 -8.510 1.00 94.44 87 LEU A C 1
ATOM 675 O O . LEU A 1 87 ? -9.732 0.258 -9.394 1.00 94.44 87 LEU A O 1
ATOM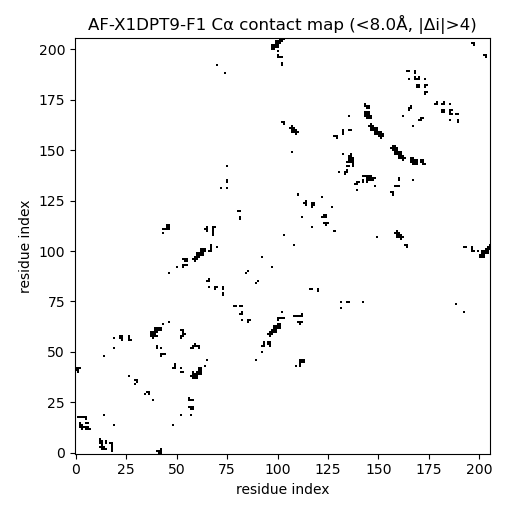 679 N N . GLN A 1 88 ? -10.521 2.244 -8.711 1.00 94.75 88 GLN A N 1
ATOM 680 C CA . GLN A 1 88 ? -11.109 2.622 -9.999 1.00 94.75 88 GLN A CA 1
ATOM 681 C C . GLN A 1 88 ? -10.076 3.170 -10.984 1.00 94.75 88 GLN A C 1
ATOM 683 O O . GLN A 1 88 ? -10.135 2.852 -12.166 1.00 94.75 88 GLN A O 1
ATOM 688 N N . GLU A 1 89 ? -9.145 3.995 -10.511 1.00 94.69 89 GLU A N 1
ATOM 689 C CA . GLU A 1 89 ? -8.281 4.795 -11.385 1.00 94.69 89 GLU A CA 1
ATOM 690 C C . GLU A 1 89 ? -6.856 4.247 -11.508 1.00 94.69 89 GLU A C 1
ATOM 692 O O . GLU A 1 89 ? -6.172 4.548 -12.481 1.00 94.69 89 GLU A O 1
ATOM 697 N N . ARG A 1 90 ? -6.384 3.464 -10.530 1.00 93.12 90 ARG A N 1
ATOM 698 C CA . ARG A 1 90 ? -4.965 3.070 -10.418 1.00 93.12 90 ARG A CA 1
ATOM 699 C C . ARG A 1 90 ? -4.730 1.565 -10.362 1.00 93.12 90 ARG A C 1
ATOM 701 O O . ARG A 1 90 ? -3.586 1.135 -10.282 1.00 93.12 90 ARG A O 1
ATOM 708 N N . ASN A 1 91 ? -5.793 0.764 -10.389 1.00 92.38 91 ASN A N 1
ATOM 709 C CA . ASN A 1 91 ? -5.674 -0.692 -10.321 1.00 92.38 91 ASN A CA 1
ATOM 710 C C . ASN A 1 91 ? -5.415 -1.342 -11.688 1.00 92.38 91 ASN A C 1
ATOM 712 O O . ASN A 1 91 ? -4.979 -2.491 -11.735 1.00 92.38 91 ASN A O 1
ATOM 716 N N . GLN A 1 92 ? -5.694 -0.633 -12.788 1.00 94.50 92 GLN A N 1
ATOM 717 C CA . GLN A 1 92 ? -5.463 -1.141 -14.136 1.00 94.50 92 GLN A CA 1
ATOM 718 C C . GLN A 1 92 ? -3.960 -1.196 -14.437 1.00 94.50 92 GLN A C 1
ATOM 720 O O . GLN A 1 92 ? -3.255 -0.197 -14.324 1.00 94.50 92 GLN A O 1
ATOM 725 N N . ILE A 1 93 ? -3.500 -2.379 -14.832 1.00 96.56 93 ILE A N 1
ATOM 726 C CA . ILE A 1 93 ? -2.134 -2.695 -15.266 1.00 96.56 93 ILE A CA 1
ATOM 727 C C . ILE A 1 93 ? -2.225 -3.548 -16.544 1.00 96.56 93 ILE A C 1
ATOM 729 O O . ILE A 1 93 ? -3.333 -3.981 -16.871 1.00 96.56 93 ILE A O 1
ATOM 733 N N . PRO A 1 94 ? -1.122 -3.771 -17.285 1.00 97.12 94 PRO A N 1
ATOM 734 C CA . PRO A 1 94 ? -1.132 -4.672 -18.440 1.00 97.12 94 PRO A CA 1
ATOM 735 C C . PRO A 1 94 ? -1.697 -6.057 -18.090 1.00 97.12 94 PRO A C 1
ATOM 737 O O . PRO A 1 94 ? -1.462 -6.548 -16.985 1.00 97.12 94 PRO A O 1
ATOM 740 N N . ASP A 1 95 ? -2.424 -6.680 -19.020 1.00 95.50 95 ASP A N 1
ATOM 741 C CA . ASP A 1 95 ? -3.176 -7.924 -18.780 1.00 95.50 95 ASP A CA 1
ATOM 742 C C . ASP A 1 95 ? -2.265 -9.111 -18.408 1.00 95.50 95 ASP A C 1
ATOM 744 O O . ASP A 1 95 ? -2.672 -10.028 -17.693 1.00 95.50 95 ASP A O 1
ATOM 748 N N . GLU A 1 96 ? -1.010 -9.085 -18.854 1.00 96.62 96 GLU A N 1
ATOM 749 C CA . GLU A 1 96 ? 0.026 -10.077 -18.560 1.00 96.62 96 GLU A CA 1
ATOM 750 C C . GLU A 1 96 ? 0.750 -9.829 -17.225 1.00 96.62 96 GLU A C 1
ATOM 752 O O . GLU A 1 96 ? 1.678 -10.562 -16.871 1.00 96.62 96 GLU A O 1
ATOM 757 N N . CYS A 1 97 ? 0.366 -8.788 -16.486 1.00 98.19 97 CYS A N 1
ATOM 758 C CA . CYS A 1 97 ? 0.964 -8.403 -15.214 1.00 98.19 97 CYS A CA 1
ATOM 759 C C . CYS A 1 97 ? -0.033 -8.526 -14.060 1.00 98.19 97 CYS A C 1
ATOM 761 O O . CYS A 1 97 ? -1.250 -8.457 -14.229 1.00 98.19 97 CYS A O 1
ATOM 763 N N . VAL A 1 98 ? 0.489 -8.716 -12.848 1.00 98.12 98 VAL A N 1
ATOM 764 C CA . VAL A 1 98 ? -0.330 -9.036 -11.678 1.00 98.12 98 VAL A CA 1
ATOM 765 C C . VAL A 1 98 ? 0.159 -8.287 -10.440 1.00 98.12 98 VAL A C 1
ATOM 767 O O . VAL A 1 98 ? 1.340 -8.305 -10.087 1.00 98.12 98 VAL A O 1
ATOM 770 N N . TRP A 1 99 ? -0.772 -7.654 -9.729 1.00 98.19 99 TRP A N 1
ATOM 771 C CA . TRP A 1 99 ? -0.498 -7.078 -8.415 1.00 98.19 99 TRP A CA 1
ATOM 772 C C . TRP A 1 99 ? -0.222 -8.162 -7.371 1.00 98.19 99 TRP A C 1
ATOM 774 O O . TRP A 1 99 ? -0.859 -9.210 -7.356 1.00 98.19 99 TRP A O 1
ATOM 784 N N . VAL A 1 100 ? 0.674 -7.881 -6.434 1.00 98.44 100 VAL A N 1
ATOM 785 C CA . VAL A 1 100 ? 0.870 -8.641 -5.200 1.00 98.44 100 VAL A CA 1
ATOM 786 C C . VAL A 1 100 ? 0.227 -7.841 -4.074 1.00 98.44 100 VAL A C 1
ATOM 788 O O . VAL A 1 100 ? 0.760 -6.821 -3.624 1.00 98.44 100 VAL A O 1
ATOM 791 N N . ASN A 1 101 ? -0.947 -8.295 -3.647 1.00 98.06 101 ASN A N 1
ATOM 792 C CA . ASN A 1 101 ? -1.779 -7.626 -2.656 1.00 98.06 101 ASN A CA 1
ATOM 793 C C . ASN A 1 101 ? -1.442 -8.166 -1.266 1.00 98.06 101 ASN A C 1
ATOM 795 O O . ASN A 1 101 ? -1.358 -9.374 -1.070 1.00 98.06 101 ASN A O 1
ATOM 799 N N . TYR A 1 102 ? -1.263 -7.287 -0.286 1.00 98.25 102 TYR A N 1
ATOM 800 C CA . TYR A 1 102 ? -0.840 -7.669 1.060 1.00 98.25 102 TYR A CA 1
ATOM 801 C C . TYR A 1 102 ? -1.440 -6.736 2.110 1.00 98.25 102 TYR A C 1
ATOM 803 O O . TYR A 1 102 ? -1.849 -5.613 1.815 1.00 98.25 102 TYR A O 1
ATOM 811 N N . ILE A 1 103 ? -1.482 -7.206 3.357 1.00 98.31 103 ILE A N 1
ATOM 812 C CA . ILE A 1 103 ? -1.967 -6.419 4.505 1.00 98.31 103 ILE A CA 1
ATOM 813 C C . ILE A 1 103 ? -0.790 -5.871 5.316 1.00 98.31 103 ILE A C 1
ATOM 815 O O . ILE A 1 103 ? -0.810 -4.723 5.764 1.00 98.31 103 ILE A O 1
ATOM 819 N N . ARG A 1 104 ? 0.236 -6.704 5.510 1.00 98.44 104 ARG A N 1
ATOM 820 C CA . ARG A 1 104 ? 1.492 -6.397 6.196 1.00 98.44 104 ARG A CA 1
ATOM 821 C C . ARG A 1 104 ? 2.633 -7.166 5.543 1.00 98.44 104 ARG A C 1
ATOM 823 O O . ARG A 1 104 ? 2.405 -8.142 4.841 1.00 98.44 104 ARG A O 1
ATOM 830 N N . VAL A 1 105 ? 3.845 -6.692 5.786 1.00 97.62 105 VAL A N 1
ATOM 831 C CA . VAL A 1 105 ? 5.110 -7.334 5.416 1.00 97.62 105 VAL A CA 1
ATOM 832 C C . VAL A 1 105 ? 6.093 -7.164 6.576 1.00 97.62 105 VAL A C 1
ATOM 834 O O . VAL A 1 105 ? 5.731 -6.638 7.631 1.00 97.62 105 VAL A O 1
ATOM 837 N N . HIS A 1 106 ? 7.328 -7.620 6.381 1.00 97.56 106 HIS A N 1
ATOM 838 C CA . HIS A 1 106 ? 8.426 -7.458 7.331 1.00 97.56 106 HIS A CA 1
ATOM 839 C C . HIS A 1 106 ? 8.773 -5.985 7.618 1.00 97.56 106 HIS A C 1
ATOM 841 O O . HIS A 1 106 ? 9.152 -5.668 8.742 1.00 97.56 106 HIS A O 1
ATOM 847 N N . ASP A 1 107 ? 8.577 -5.100 6.640 1.00 97.38 107 ASP A N 1
ATOM 848 C CA . ASP A 1 107 ? 8.759 -3.655 6.784 1.00 97.38 107 ASP A CA 1
ATOM 849 C C . ASP A 1 107 ? 7.563 -2.962 7.445 1.00 97.38 107 ASP A C 1
ATOM 851 O O . ASP A 1 107 ? 6.456 -3.500 7.551 1.00 97.38 107 ASP A O 1
ATOM 855 N N . ASP A 1 108 ? 7.783 -1.729 7.875 1.00 97.50 108 ASP A N 1
ATOM 856 C CA . ASP A 1 108 ? 6.766 -0.788 8.343 1.00 97.50 108 ASP A CA 1
ATOM 857 C C . ASP A 1 108 ? 5.764 -0.359 7.233 1.00 97.50 108 ASP A C 1
ATOM 859 O O . ASP A 1 108 ? 5.868 -0.729 6.062 1.00 97.50 108 ASP A O 1
ATOM 863 N N . ILE A 1 109 ? 4.740 0.409 7.615 1.00 98.12 109 ILE A N 1
ATOM 864 C CA . ILE A 1 109 ? 3.747 1.001 6.711 1.00 98.12 109 ILE A CA 1
ATOM 865 C C . ILE A 1 109 ? 4.134 2.449 6.396 1.00 98.12 109 ILE A C 1
ATOM 867 O O . ILE A 1 109 ? 4.204 3.281 7.303 1.00 98.12 109 ILE A O 1
ATOM 871 N N . GLY A 1 110 ? 4.282 2.755 5.105 1.00 96.12 110 GLY A N 1
ATOM 872 C CA . GLY A 1 110 ? 4.314 4.119 4.573 1.00 96.12 110 GLY A CA 1
ATOM 873 C C . GLY A 1 110 ? 2.969 4.534 3.964 1.00 96.12 110 GLY A C 1
ATOM 874 O O . GLY A 1 110 ? 2.283 3.732 3.328 1.00 96.12 110 GLY A O 1
ATOM 875 N N . TRP A 1 111 ? 2.588 5.802 4.132 1.00 96.81 111 TRP A N 1
ATOM 876 C CA . TRP A 1 111 ? 1.328 6.361 3.626 1.00 96.81 111 TRP A CA 1
ATOM 877 C C . TRP A 1 111 ? 1.469 6.898 2.197 1.00 96.81 111 TRP A C 1
ATOM 879 O O . TRP A 1 111 ? 1.423 8.107 1.959 1.00 96.81 111 TRP A O 1
ATOM 889 N N . THR A 1 112 ? 1.647 5.985 1.243 1.00 91.50 112 THR A N 1
ATOM 890 C CA . THR A 1 112 ? 2.031 6.280 -0.151 1.00 91.50 112 THR A CA 1
ATOM 891 C C . THR A 1 112 ? 0.884 6.726 -1.065 1.00 91.50 112 THR A C 1
ATOM 893 O O . THR A 1 112 ? 1.031 6.710 -2.284 1.00 91.50 112 THR A O 1
ATOM 896 N N . PHE A 1 113 ? -0.273 7.126 -0.526 1.00 96.06 113 PHE A N 1
ATOM 897 C CA . PHE A 1 113 ? -1.303 7.755 -1.360 1.00 96.06 113 PHE A CA 1
ATOM 898 C C . PHE A 1 113 ? -0.818 9.116 -1.876 1.00 96.06 113 PHE A C 1
ATOM 900 O O . PHE A 1 113 ? -0.057 9.799 -1.193 1.00 96.06 113 PHE A O 1
ATOM 907 N N . SER A 1 114 ? -1.257 9.486 -3.079 1.00 96.38 114 SER A N 1
ATOM 908 C CA . SER A 1 114 ? -0.908 10.746 -3.745 1.00 96.38 114 SER A CA 1
ATOM 909 C C . SER A 1 114 ? -1.553 11.950 -3.047 1.00 96.38 114 SER A C 1
ATOM 911 O O . SER A 1 114 ? -2.689 11.871 -2.561 1.00 96.38 114 SER A O 1
ATOM 913 N N . ASP A 1 115 ? -0.832 13.073 -3.015 1.00 97.44 115 ASP A N 1
ATOM 914 C CA . ASP A 1 115 ? -1.347 14.340 -2.482 1.00 97.44 115 ASP A CA 1
ATOM 915 C C . ASP A 1 115 ? -2.438 14.912 -3.395 1.00 97.44 115 ASP A C 1
ATOM 917 O O . ASP A 1 115 ? -3.441 15.447 -2.920 1.00 97.44 115 ASP A O 1
ATOM 921 N N . GLU A 1 116 ? -2.282 14.737 -4.705 1.00 97.62 116 GLU A N 1
ATOM 922 C CA . GLU A 1 116 ? -3.221 15.155 -5.741 1.00 97.62 116 GLU A CA 1
ATOM 923 C C . GLU A 1 116 ? -4.550 14.400 -5.624 1.00 97.62 116 GLU A C 1
ATOM 925 O O . GLU A 1 116 ? -5.622 15.012 -5.652 1.00 97.62 116 GLU A O 1
ATOM 930 N N . ASP A 1 117 ? -4.500 13.080 -5.425 1.00 97.00 117 ASP A N 1
ATOM 931 C CA . ASP A 1 117 ? -5.700 12.261 -5.227 1.00 97.00 117 ASP A CA 1
ATOM 932 C C . ASP A 1 117 ? -6.443 12.636 -3.946 1.00 97.00 117 ASP A C 1
ATOM 934 O O . ASP A 1 117 ? -7.670 12.766 -3.945 1.00 97.00 117 ASP A O 1
ATOM 938 N N . ALA A 1 118 ? -5.708 12.844 -2.852 1.00 97.94 118 ALA A N 1
ATOM 939 C CA . ALA A 1 118 ? -6.283 13.330 -1.605 1.00 97.94 118 ALA A CA 1
ATOM 940 C C . ALA A 1 118 ? -6.925 14.713 -1.794 1.00 97.94 118 ALA A C 1
ATOM 942 O O . ALA A 1 118 ? -8.071 14.925 -1.377 1.00 97.94 118 ALA A O 1
ATOM 943 N N . GLY A 1 119 ? -6.244 15.617 -2.501 1.00 98.00 119 GLY A N 1
ATOM 944 C CA . GLY A 1 119 ? -6.729 16.955 -2.829 1.00 98.00 119 GLY A CA 1
ATOM 945 C C . GLY A 1 119 ? -8.043 16.941 -3.611 1.00 98.00 119 GLY A C 1
ATOM 946 O O . GLY A 1 119 ? -8.974 17.661 -3.247 1.00 98.00 119 GLY A O 1
ATOM 947 N N . ARG A 1 120 ? -8.190 16.054 -4.606 1.00 97.62 120 ARG A N 1
ATOM 948 C CA . ARG A 1 120 ? -9.444 15.862 -5.370 1.00 97.62 120 ARG A CA 1
ATOM 949 C C . ARG A 1 120 ? -10.638 15.478 -4.489 1.00 97.62 120 ARG A C 1
ATOM 951 O O . ARG A 1 120 ? -11.782 15.760 -4.840 1.00 97.62 120 ARG A O 1
ATOM 958 N N . LEU A 1 121 ? -10.386 14.873 -3.328 1.00 97.62 121 LEU A N 1
ATOM 959 C CA . LEU A 1 121 ? -11.400 14.497 -2.336 1.00 97.62 121 LEU A CA 1
ATOM 960 C C . LEU A 1 121 ? -11.523 15.490 -1.168 1.00 97.62 121 LEU A C 1
ATOM 962 O O . LEU A 1 121 ? -12.212 15.189 -0.180 1.00 97.62 121 LEU A O 1
ATOM 966 N N . ASN A 1 122 ? -10.900 16.668 -1.290 1.00 97.75 122 ASN A N 1
ATOM 967 C CA . ASN A 1 122 ? -10.799 17.703 -0.260 1.00 97.75 122 ASN A CA 1
ATOM 968 C C . ASN A 1 122 ? -10.162 17.182 1.040 1.00 97.75 122 ASN A C 1
ATOM 970 O O . ASN A 1 122 ? -10.635 17.473 2.140 1.00 97.75 122 ASN A O 1
ATOM 974 N N . ILE A 1 123 ? -9.124 16.356 0.914 1.00 98.25 123 ILE A N 1
ATOM 975 C CA . ILE A 1 123 ? -8.316 15.859 2.028 1.00 98.25 123 ILE A CA 1
ATOM 976 C C . ILE A 1 123 ? -6.946 16.532 1.934 1.00 98.25 123 ILE A C 1
ATOM 978 O O . ILE A 1 123 ? -6.252 16.384 0.932 1.00 98.25 123 ILE A O 1
ATOM 982 N N . ASN A 1 124 ? -6.542 17.252 2.983 1.00 98.25 124 ASN A N 1
ATOM 983 C CA . ASN A 1 124 ? -5.159 17.704 3.105 1.00 98.25 124 ASN A CA 1
ATOM 984 C C . ASN A 1 124 ? -4.278 16.484 3.405 1.00 98.25 124 ASN A C 1
ATOM 986 O O . ASN A 1 124 ? -4.410 15.869 4.462 1.00 98.25 124 ASN A O 1
ATOM 990 N N . ALA A 1 125 ? -3.413 16.112 2.463 1.00 97.19 125 ALA A N 1
ATOM 991 C CA . ALA A 1 125 ? -2.640 14.881 2.553 1.00 97.19 125 ALA A CA 1
ATOM 992 C C . ALA A 1 125 ? -1.658 14.872 3.733 1.00 97.19 125 ALA A C 1
ATOM 994 O O . ALA A 1 125 ? -1.537 13.852 4.412 1.00 97.19 125 ALA A O 1
ATOM 995 N N . TYR A 1 126 ? -1.007 16.002 4.021 1.00 96.56 126 TYR A N 1
ATOM 996 C CA . TYR A 1 126 ? -0.079 16.127 5.144 1.00 96.56 126 TYR A CA 1
ATOM 997 C C . TYR A 1 126 ? -0.791 15.902 6.483 1.00 96.56 126 TYR A C 1
ATOM 999 O O . TYR A 1 126 ? -0.421 14.995 7.232 1.00 96.56 126 TYR A O 1
ATOM 1007 N N . ASP A 1 127 ? -1.869 16.646 6.744 1.00 97.44 127 ASP A N 1
ATOM 1008 C CA . ASP A 1 127 ? -2.653 16.510 7.980 1.00 97.44 127 ASP A CA 1
ATOM 1009 C C . ASP A 1 127 ? -3.226 15.096 8.123 1.00 97.44 127 ASP A C 1
ATOM 1011 O O . ASP A 1 127 ? -3.292 14.529 9.216 1.00 97.44 127 ASP A O 1
ATOM 1015 N N . HIS A 1 128 ? -3.609 14.490 6.998 1.00 98.19 128 HIS A N 1
ATOM 1016 C CA . HIS A 1 128 ? -4.143 13.137 6.973 1.00 98.19 128 HIS A CA 1
ATOM 1017 C C . HIS A 1 128 ? -3.091 12.082 7.328 1.00 98.19 128 HIS A C 1
ATOM 1019 O O . HIS A 1 128 ? -3.388 11.160 8.089 1.00 98.19 128 HIS A O 1
ATOM 1025 N N . ARG A 1 129 ? -1.846 12.228 6.854 1.00 97.81 129 ARG A N 1
ATOM 1026 C CA . ARG A 1 129 ? -0.723 11.370 7.277 1.00 97.81 129 ARG A CA 1
ATOM 1027 C C . ARG A 1 129 ? -0.418 11.542 8.764 1.00 97.81 129 ARG A C 1
ATOM 1029 O O . ARG A 1 129 ? -0.239 10.539 9.451 1.00 97.81 129 ARG A O 1
ATOM 1036 N N . GLN A 1 130 ? -0.458 12.771 9.287 1.00 97.06 130 GLN A N 1
ATOM 1037 C CA . GLN A 1 130 ? -0.307 13.028 10.726 1.00 97.06 130 GLN A CA 1
ATOM 1038 C C . GLN A 1 130 ? -1.405 12.341 11.549 1.00 97.06 130 GLN A C 1
ATOM 1040 O O . GLN A 1 130 ? -1.117 11.691 12.557 1.00 97.06 130 GLN A O 1
ATOM 1045 N N . PHE A 1 131 ? -2.659 12.400 11.088 1.00 98.00 131 PHE A N 1
ATOM 1046 C CA . PHE A 1 131 ? -3.763 11.656 11.695 1.00 98.00 131 PHE A CA 1
ATOM 1047 C C . PHE A 1 131 ? -3.503 10.145 11.692 1.00 98.00 131 PHE A C 1
ATOM 1049 O O . PHE A 1 131 ? -3.651 9.511 12.734 1.00 98.00 131 PHE A O 1
ATOM 1056 N N . LEU A 1 132 ? -3.107 9.559 10.558 1.00 98.50 132 LEU A N 1
ATOM 1057 C CA . LEU A 1 132 ? -2.854 8.118 10.463 1.00 98.50 132 LEU A CA 1
ATOM 1058 C C . LEU A 1 132 ? -1.685 7.688 11.356 1.00 98.50 132 LEU A C 1
ATOM 1060 O O . LEU A 1 132 ? -1.790 6.665 12.035 1.00 98.50 132 LEU A O 1
ATOM 1064 N N . ASN A 1 133 ? -0.629 8.499 11.434 1.00 97.69 133 ASN A N 1
ATOM 1065 C CA . ASN A 1 133 ? 0.485 8.280 12.350 1.00 97.69 133 ASN A CA 1
ATOM 1066 C C . ASN A 1 133 ? 0.022 8.292 13.808 1.00 97.69 133 ASN A C 1
ATOM 1068 O O . ASN A 1 133 ? 0.272 7.338 14.550 1.00 97.69 133 ASN A O 1
ATOM 1072 N N . ALA A 1 134 ? -0.724 9.317 14.224 1.00 97.56 134 ALA A N 1
ATOM 1073 C CA . ALA A 1 134 ? -1.275 9.393 15.574 1.00 97.56 134 ALA A CA 1
ATOM 1074 C C . ALA A 1 134 ? -2.255 8.243 15.865 1.00 97.56 134 ALA A C 1
ATOM 1076 O O . ALA A 1 134 ? -2.246 7.679 16.960 1.00 97.56 134 ALA A O 1
ATOM 1077 N N . PHE A 1 135 ? -3.086 7.862 14.894 1.00 98.75 135 PHE A N 1
ATOM 1078 C CA . PHE A 1 135 ? -4.048 6.777 15.038 1.00 98.75 135 PHE A CA 1
ATOM 1079 C C . PHE A 1 135 ? -3.335 5.447 15.257 1.00 98.75 135 PHE A C 1
ATOM 1081 O O . PHE A 1 135 ? -3.580 4.783 16.264 1.00 98.75 135 PHE A O 1
ATOM 1088 N N . TYR A 1 136 ? -2.416 5.069 14.372 1.00 98.62 136 TYR A N 1
ATOM 1089 C CA . TYR A 1 136 ? -1.783 3.756 14.430 1.00 98.62 136 TYR A CA 1
ATOM 1090 C C . TYR A 1 136 ? -0.686 3.624 15.489 1.00 98.62 136 TYR A C 1
ATOM 1092 O O . TYR A 1 136 ? -0.413 2.510 15.927 1.00 98.62 136 TYR A O 1
ATOM 1100 N N . THR A 1 137 ? -0.144 4.732 15.998 1.00 97.62 137 THR A N 1
ATOM 1101 C CA . THR A 1 137 ? 0.681 4.736 17.224 1.00 97.62 137 THR A CA 1
ATOM 1102 C C . THR A 1 137 ? -0.143 4.737 18.515 1.00 97.62 137 THR A C 1
ATOM 1104 O O . THR A 1 137 ? 0.415 4.749 19.608 1.00 97.62 137 THR A O 1
ATOM 1107 N N . GLY A 1 138 ? -1.477 4.753 18.418 1.00 97.56 138 GLY A N 1
ATOM 1108 C CA . GLY A 1 138 ? -2.373 4.791 19.575 1.00 97.56 138 GLY A CA 1
ATOM 1109 C C . GLY A 1 138 ? -2.439 6.147 20.290 1.00 97.56 138 GLY A C 1
ATOM 1110 O O . GLY A 1 138 ? -3.099 6.243 21.322 1.00 97.56 138 GLY A O 1
ATOM 1111 N N . LYS A 1 139 ? -1.797 7.195 19.753 1.00 96.88 139 LYS A N 1
ATOM 1112 C CA . LYS A 1 139 ? -1.802 8.565 20.299 1.00 96.88 139 LYS A CA 1
ATOM 1113 C C . LYS A 1 139 ? -3.127 9.301 20.045 1.00 96.88 139 LYS A C 1
ATOM 1115 O O . LYS A 1 139 ? -3.470 10.214 20.790 1.00 96.88 139 LYS A O 1
ATOM 1120 N N . PHE A 1 140 ? -3.878 8.924 19.007 1.00 98.19 140 PHE A N 1
ATOM 1121 C CA . PHE A 1 140 ? -5.187 9.514 18.720 1.00 98.19 140 PHE A CA 1
ATOM 1122 C C . PHE A 1 140 ? -6.264 8.970 19.684 1.00 98.19 140 PHE A C 1
ATOM 1124 O O . PHE A 1 140 ? -6.424 7.745 19.776 1.00 98.19 140 PHE A O 1
ATOM 1131 N N . PRO A 1 141 ? -7.045 9.833 20.369 1.00 97.56 141 PRO A N 1
ATOM 1132 C CA . PRO A 1 141 ? -8.100 9.395 21.280 1.00 97.56 141 PRO A CA 1
ATOM 1133 C C . PRO A 1 141 ? -9.106 8.449 20.615 1.00 97.56 141 PRO A C 1
ATOM 1135 O O . PRO A 1 141 ? -9.616 8.714 19.530 1.00 97.56 141 PRO A O 1
ATOM 1138 N N . GLY A 1 142 ? -9.395 7.326 21.272 1.00 94.56 142 GLY A N 1
ATOM 1139 C CA . GLY A 1 142 ? -10.300 6.306 20.734 1.00 94.56 142 GLY A CA 1
ATOM 1140 C C . GLY A 1 142 ? -9.680 5.388 19.672 1.00 94.56 142 GLY A C 1
ATOM 1141 O O . GLY A 1 142 ? -10.382 4.528 19.141 1.00 94.56 142 GLY A O 1
ATOM 1142 N N . SER A 1 143 ? -8.378 5.505 19.377 1.00 98.38 143 SER A N 1
ATOM 1143 C CA . SER A 1 143 ? -7.699 4.527 18.525 1.00 98.38 143 SER A CA 1
ATOM 1144 C C . SER A 1 143 ? -7.771 3.115 19.119 1.00 98.38 143 SER A C 1
ATOM 1146 O O . SER A 1 143 ? -7.606 2.907 20.329 1.00 98.38 143 SER A O 1
ATOM 1148 N N . PHE A 1 144 ? -8.008 2.132 18.247 1.00 98.44 144 PHE A N 1
ATOM 1149 C CA . PHE A 1 144 ? -7.917 0.713 18.586 1.00 98.44 144 PHE A CA 1
ATOM 1150 C C . PHE A 1 144 ? -6.488 0.174 18.459 1.00 98.44 144 PHE A C 1
ATOM 1152 O O . PHE A 1 144 ? -6.184 -0.860 19.041 1.00 98.44 144 PHE A O 1
ATOM 1159 N N . ALA A 1 145 ? -5.620 0.850 17.709 1.00 98.62 145 ALA A N 1
ATOM 1160 C CA . ALA A 1 145 ? -4.341 0.304 17.284 1.00 98.62 145 ALA A CA 1
ATOM 1161 C C . ALA A 1 145 ? -3.281 0.298 18.398 1.00 98.62 145 ALA A C 1
ATOM 1163 O O . ALA A 1 145 ? -3.258 1.148 19.298 1.00 98.62 145 ALA A O 1
ATOM 1164 N N . ARG A 1 146 ? -2.366 -0.666 18.290 1.00 98.44 146 ARG A N 1
ATOM 1165 C CA . ARG A 1 146 ? -1.091 -0.731 19.008 1.00 98.44 146 ARG A CA 1
ATOM 1166 C C . ARG A 1 146 ? 0.028 -0.884 17.983 1.00 98.44 146 ARG A C 1
ATOM 1168 O O . ARG A 1 146 ? 0.301 -1.976 17.498 1.00 98.44 146 ARG A O 1
ATOM 1175 N N . GLY A 1 147 ? 0.613 0.238 17.594 1.00 98.19 147 GLY A N 1
ATOM 1176 C CA . GLY A 1 147 ? 1.750 0.305 16.685 1.00 98.19 147 GLY A CA 1
ATOM 1177 C C . GLY A 1 147 ? 2.826 1.228 17.236 1.00 98.19 147 GLY A C 1
ATOM 1178 O O . GLY A 1 147 ? 2.615 1.933 18.225 1.00 98.19 147 GLY A O 1
ATOM 1179 N N . LEU A 1 148 ? 3.983 1.227 16.585 1.00 97.88 148 LEU A N 1
ATOM 1180 C CA . LEU A 1 148 ? 5.133 2.050 16.941 1.00 97.88 148 LEU A CA 1
ATOM 1181 C C . LEU A 1 148 ? 5.512 2.942 15.763 1.00 97.88 148 LEU A C 1
ATOM 1183 O O . LEU A 1 148 ? 5.464 2.505 14.614 1.00 97.88 148 LEU A O 1
ATOM 1187 N N . ALA A 1 149 ? 5.902 4.181 16.057 1.00 96.69 149 ALA A N 1
ATOM 1188 C CA . ALA A 1 149 ? 6.498 5.050 15.052 1.00 96.69 149 ALA A CA 1
ATOM 1189 C C . ALA A 1 149 ? 7.870 4.495 14.649 1.00 96.69 149 ALA A C 1
ATOM 1191 O O . ALA A 1 149 ? 8.637 4.023 15.492 1.00 96.69 149 ALA A O 1
ATOM 1192 N N . PHE A 1 150 ? 8.179 4.568 13.362 1.00 96.75 150 PHE A N 1
ATOM 1193 C CA . PHE A 1 150 ? 9.445 4.165 12.777 1.00 96.75 150 PHE A CA 1
ATOM 1194 C C . PHE A 1 150 ? 9.992 5.306 11.922 1.00 96.75 150 PHE A C 1
ATOM 1196 O O . PHE A 1 150 ? 9.256 5.883 11.122 1.00 96.75 150 PHE A O 1
ATOM 1203 N N . GLN A 1 151 ? 11.281 5.613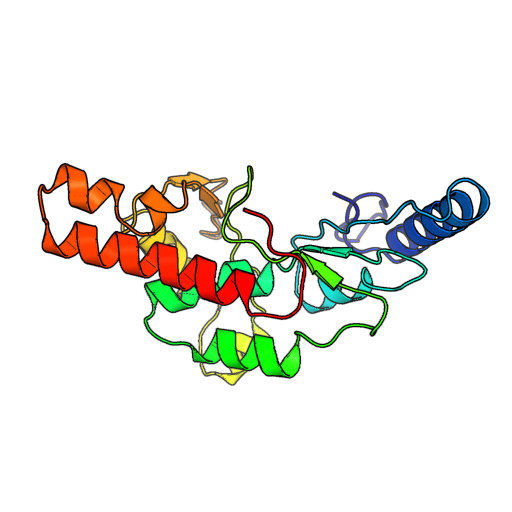 12.103 1.00 93.38 151 GLN A N 1
ATOM 1204 C CA . GLN A 1 151 ? 11.993 6.678 11.380 1.00 93.38 151 GLN A CA 1
ATOM 1205 C C . GLN A 1 151 ? 11.251 8.026 11.412 1.00 93.38 151 GLN A C 1
ATOM 1207 O O . GLN A 1 151 ? 11.111 8.689 10.390 1.00 93.38 151 GLN A O 1
ATOM 1212 N N . GLU A 1 152 ? 10.758 8.418 12.591 1.00 90.88 152 GLU A N 1
ATOM 1213 C CA . GLU A 1 152 ? 10.111 9.718 12.772 1.00 90.88 152 GLU A CA 1
ATOM 1214 C C . GLU A 1 152 ? 11.119 10.844 12.511 1.00 90.88 152 GLU A C 1
ATOM 1216 O O . GLU A 1 152 ? 12.151 10.952 13.178 1.00 90.88 152 GLU A O 1
ATOM 1221 N N . ASN A 1 153 ? 10.819 11.681 11.524 1.00 89.81 153 ASN A N 1
ATOM 1222 C CA . ASN A 1 153 ? 11.598 12.858 11.203 1.00 89.81 153 ASN A CA 1
ATOM 1223 C C . ASN A 1 153 ? 11.090 14.035 12.053 1.00 89.81 153 ASN A C 1
ATOM 1225 O O . ASN A 1 153 ? 9.981 14.519 11.822 1.00 89.81 153 ASN A O 1
ATOM 1229 N N . PRO A 1 154 ? 11.889 14.557 13.001 1.00 87.69 154 PRO A N 1
ATOM 1230 C CA . PRO A 1 154 ? 11.436 15.595 13.925 1.00 87.69 154 PRO A CA 1
ATOM 1231 C C . PRO A 1 154 ? 11.163 16.944 13.245 1.00 87.69 154 PRO A C 1
ATOM 1233 O O . PRO A 1 154 ? 10.503 17.797 13.831 1.00 87.69 154 PRO A O 1
ATOM 1236 N N . PHE A 1 155 ? 11.672 17.157 12.028 1.00 86.25 155 PHE A N 1
ATOM 1237 C CA . PHE A 1 155 ? 11.507 18.413 11.296 1.00 86.25 155 PHE A CA 1
ATOM 1238 C C . PHE A 1 155 ? 10.249 18.426 10.431 1.00 86.25 155 PHE A C 1
ATOM 1240 O O . PHE A 1 155 ? 9.622 19.471 10.282 1.00 86.25 155 PHE A O 1
ATOM 1247 N N . THR A 1 156 ? 9.885 17.279 9.853 1.00 85.81 156 THR A N 1
ATOM 1248 C CA . THR A 1 156 ? 8.722 17.160 8.961 1.00 85.81 156 THR A CA 1
ATOM 1249 C C . THR A 1 156 ? 7.528 16.482 9.626 1.00 85.81 156 THR A C 1
ATOM 1251 O O . THR A 1 156 ? 6.444 16.483 9.055 1.00 85.81 156 THR A O 1
ATOM 1254 N N . GLY A 1 157 ? 7.720 15.856 10.792 1.00 83.12 157 GLY A N 1
ATOM 1255 C CA . GLY A 1 157 ? 6.725 14.991 11.427 1.00 83.12 157 GLY A CA 1
ATOM 1256 C C . GLY A 1 157 ? 6.415 13.727 10.620 1.00 83.12 157 GLY A C 1
ATOM 1257 O O . GLY A 1 157 ? 5.464 13.015 10.945 1.00 83.12 157 GLY A O 1
ATOM 1258 N N . ASP A 1 158 ? 7.157 13.464 9.540 1.00 87.00 158 ASP A N 1
ATOM 1259 C CA . ASP A 1 158 ? 6.970 12.257 8.748 1.00 87.00 158 ASP A CA 1
ATOM 1260 C C . ASP A 1 158 ? 7.383 11.046 9.577 1.00 87.00 158 ASP A C 1
ATOM 1262 O O . ASP A 1 158 ? 8.396 11.067 10.272 1.00 87.00 158 ASP A O 1
ATOM 1266 N N . ALA A 1 159 ? 6.572 10.003 9.532 1.00 93.38 159 ALA A N 1
ATOM 1267 C CA . ALA A 1 159 ? 6.814 8.782 10.271 1.00 93.38 159 ALA A CA 1
ATOM 1268 C C . ALA A 1 159 ? 6.131 7.631 9.554 1.00 93.38 159 ALA A C 1
ATOM 1270 O O . ALA A 1 159 ? 5.092 7.791 8.907 1.00 93.38 159 ALA A O 1
ATOM 1271 N N . ARG A 1 160 ? 6.715 6.454 9.724 1.00 96.25 160 ARG A N 1
ATOM 1272 C CA . ARG A 1 160 ? 6.179 5.187 9.244 1.00 96.25 160 ARG A CA 1
ATOM 1273 C C . ARG A 1 160 ? 5.707 4.367 10.439 1.00 96.25 160 ARG A C 1
ATOM 1275 O O . ARG A 1 160 ? 6.070 4.663 11.579 1.00 96.25 160 ARG A O 1
ATOM 1282 N N . ILE A 1 161 ? 4.880 3.353 10.208 1.00 98.25 161 ILE A N 1
ATOM 1283 C CA . ILE A 1 161 ? 4.257 2.585 11.296 1.00 98.25 161 ILE A CA 1
ATOM 1284 C C . ILE A 1 161 ? 4.715 1.134 11.298 1.00 98.25 161 ILE A C 1
ATOM 1286 O O . ILE A 1 161 ? 4.412 0.369 10.385 1.00 98.25 161 ILE A O 1
ATOM 1290 N N . SER A 1 162 ? 5.342 0.727 12.396 1.00 98.62 162 SER A N 1
ATOM 1291 C CA . SER A 1 162 ? 5.618 -0.672 12.707 1.00 98.62 162 SER A CA 1
ATOM 1292 C C . SER A 1 162 ? 4.490 -1.283 13.535 1.00 98.62 162 SER A C 1
ATOM 1294 O O . SER A 1 162 ? 3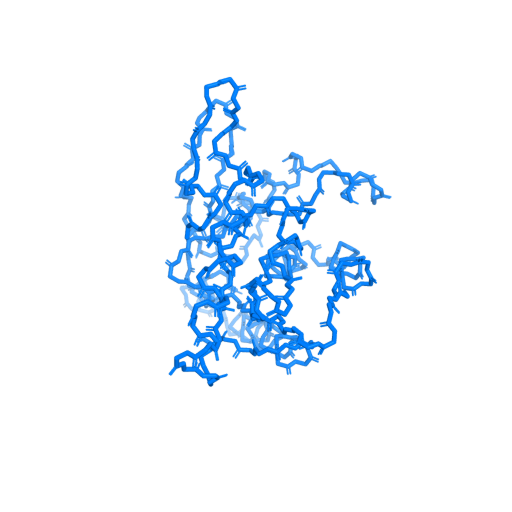.910 -0.644 14.413 1.00 98.62 162 SER A O 1
ATOM 1296 N N . GLY A 1 163 ? 4.194 -2.555 13.281 1.00 98.19 163 GLY A N 1
ATOM 1297 C CA . GLY A 1 163 ? 3.195 -3.315 14.028 1.00 98.19 163 GLY A CA 1
ATOM 1298 C C . GLY A 1 163 ? 2.698 -4.535 13.260 1.00 98.19 163 GLY A C 1
ATOM 1299 O O . GLY A 1 163 ? 2.717 -4.569 12.024 1.00 98.19 163 GLY A O 1
ATOM 1300 N N . THR A 1 164 ? 2.254 -5.549 14.002 1.00 98.62 164 THR A N 1
ATOM 1301 C CA . THR A 1 164 ? 1.601 -6.726 13.416 1.0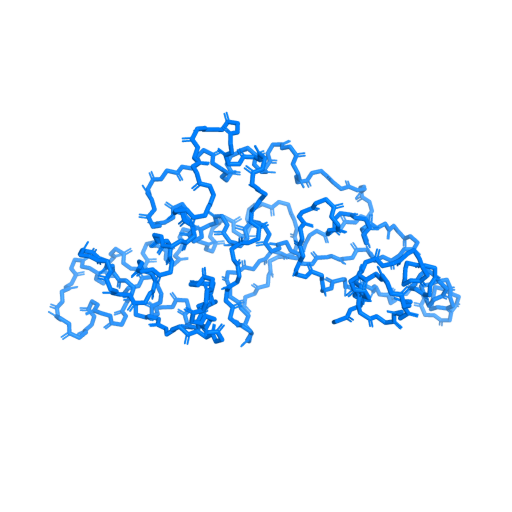0 98.62 164 THR A CA 1
ATOM 1302 C C . THR A 1 164 ? 0.179 -6.377 12.978 1.00 98.62 164 THR A C 1
ATOM 1304 O O . THR A 1 164 ? -0.430 -5.452 13.517 1.00 98.62 164 THR A O 1
ATOM 1307 N N . THR A 1 165 ? -0.397 -7.142 12.044 1.00 98.69 165 THR A N 1
ATOM 1308 C CA . THR A 1 165 ? -1.804 -6.967 11.640 1.00 98.69 165 THR A CA 1
ATOM 1309 C C . THR A 1 165 ? -2.746 -7.012 12.846 1.00 98.69 165 THR A C 1
ATOM 1311 O O . THR A 1 165 ? -3.649 -6.189 12.948 1.00 98.69 165 THR A O 1
ATOM 1314 N N . ALA A 1 166 ? -2.517 -7.933 13.787 1.00 98.69 166 ALA A N 1
ATOM 1315 C CA . ALA A 1 166 ? -3.347 -8.089 14.978 1.00 98.69 166 ALA A CA 1
ATOM 1316 C C . ALA A 1 166 ? -3.262 -6.875 15.918 1.00 98.69 166 ALA A C 1
ATOM 1318 O O . ALA A 1 166 ? -4.295 -6.356 16.348 1.00 98.69 166 ALA A O 1
ATOM 1319 N N . SER A 1 167 ? -2.050 -6.389 16.200 1.00 98.75 167 SER A N 1
ATOM 1320 C CA . SER A 1 167 ? -1.837 -5.216 17.055 1.00 98.75 167 SER A CA 1
ATOM 1321 C C . SER A 1 167 ? -2.414 -3.950 16.420 1.00 98.75 167 SER A C 1
ATOM 1323 O O . SER A 1 167 ? -3.146 -3.200 17.070 1.00 98.75 167 SER A O 1
ATOM 1325 N N . LEU A 1 168 ? -2.181 -3.746 15.119 1.00 98.81 168 LEU A N 1
ATOM 1326 C CA . LEU A 1 168 ? -2.696 -2.588 14.393 1.00 98.81 168 LEU A CA 1
ATOM 1327 C C . LEU A 1 168 ? -4.218 -2.629 14.233 1.00 98.81 168 LEU A C 1
ATOM 1329 O O . LEU A 1 168 ? -4.830 -1.577 14.334 1.00 98.81 168 LEU A O 1
ATOM 1333 N N . ALA A 1 169 ? -4.843 -3.802 14.064 1.00 98.75 169 ALA A N 1
ATOM 1334 C CA . ALA A 1 169 ? -6.305 -3.970 14.010 1.00 98.75 169 ALA A CA 1
ATOM 1335 C C . ALA A 1 169 ? -6.998 -3.904 15.391 1.00 98.75 169 ALA A C 1
ATOM 1337 O O . ALA A 1 169 ? -8.232 -3.856 15.475 1.00 98.75 169 ALA A O 1
ATOM 1338 N N . GLY A 1 170 ? -6.208 -3.857 16.466 1.00 98.69 170 GLY A N 1
ATOM 1339 C CA . GLY A 1 170 ? -6.649 -3.612 17.837 1.00 98.69 170 GLY A CA 1
ATOM 1340 C C . GLY A 1 170 ? -6.884 -4.847 18.697 1.00 98.69 170 GLY A C 1
ATOM 1341 O O . GLY A 1 170 ? -7.387 -4.710 19.809 1.00 98.69 170 GLY A O 1
ATOM 1342 N N . LEU A 1 171 ? -6.488 -6.034 18.233 1.00 98.75 171 LEU A N 1
ATOM 1343 C CA . LEU A 1 171 ? -6.621 -7.264 19.015 1.00 98.75 171 LEU A CA 1
ATOM 1344 C C . LEU A 1 171 ? -5.762 -7.211 20.284 1.00 98.75 171 LEU A C 1
ATOM 1346 O O . LEU A 1 171 ? -6.227 -7.590 21.353 1.00 98.75 171 LEU A O 1
ATOM 1350 N N . GLU A 1 172 ? -4.540 -6.681 20.185 1.00 98.56 172 GLU A N 1
ATOM 1351 C CA . GLU A 1 172 ? -3.645 -6.512 21.337 1.00 98.56 172 GLU A CA 1
ATOM 1352 C C . GLU A 1 172 ? -4.290 -5.662 22.440 1.00 98.56 172 GLU A C 1
ATOM 1354 O O . GLU A 1 172 ? -4.369 -6.093 23.590 1.00 98.56 172 GLU A O 1
ATOM 1359 N N . LYS A 1 173 ? -4.814 -4.483 22.078 1.00 98.12 173 LYS A N 1
ATOM 1360 C CA . LYS A 1 173 ? -5.520 -3.595 23.009 1.00 98.12 173 LYS A CA 1
ATOM 1361 C C . LYS A 1 173 ? -6.742 -4.287 23.613 1.00 98.12 173 LYS A C 1
ATOM 1363 O O . LYS A 1 173 ? -6.928 -4.248 24.824 1.00 98.12 173 LYS A O 1
ATOM 1368 N N . ALA A 1 174 ? -7.560 -4.922 22.775 1.00 98.19 174 ALA A N 1
ATOM 1369 C CA . ALA A 1 174 ? -8.799 -5.559 23.204 1.00 98.19 174 ALA A CA 1
ATOM 1370 C C . ALA A 1 174 ? -8.564 -6.679 24.230 1.00 98.19 174 ALA A C 1
ATOM 1372 O O . ALA A 1 174 ? -9.322 -6.800 25.193 1.00 98.19 174 ALA A O 1
ATOM 1373 N N . LEU A 1 175 ? -7.494 -7.461 24.047 1.00 98.25 175 LEU A N 1
ATOM 1374 C CA . LEU A 1 175 ? -7.075 -8.497 24.990 1.00 98.25 175 LEU A CA 1
ATOM 1375 C C . LEU A 1 175 ? -6.538 -7.899 26.298 1.00 98.25 175 LEU A C 1
ATOM 1377 O O . LEU A 1 175 ? -6.908 -8.368 27.368 1.00 98.25 175 LEU A O 1
ATOM 1381 N N . GLN A 1 176 ? -5.718 -6.844 26.233 1.00 97.62 176 GLN A N 1
ATOM 1382 C CA . GLN A 1 176 ? -5.200 -6.151 27.426 1.00 97.62 176 GLN A CA 1
ATOM 1383 C C . GLN A 1 176 ? -6.320 -5.527 28.273 1.00 97.62 176 GLN A C 1
ATOM 1385 O O . GLN A 1 176 ? -6.266 -5.558 29.501 1.00 97.62 176 GLN A O 1
ATOM 1390 N N . GLU A 1 177 ? -7.350 -4.983 27.624 1.00 96.69 177 GLU A N 1
ATOM 1391 C CA . GLU A 1 177 ? -8.505 -4.352 28.274 1.00 96.69 177 GLU A CA 1
ATOM 1392 C C . GLU A 1 177 ? -9.614 -5.357 28.647 1.00 96.69 177 GLU A C 1
ATOM 1394 O O . GLU A 1 177 ? -10.627 -4.963 29.219 1.00 96.69 177 GLU A O 1
ATOM 1399 N N . ASN A 1 178 ? -9.430 -6.655 28.359 1.00 94.56 178 ASN A N 1
ATOM 1400 C CA . ASN A 1 178 ? -10.404 -7.730 28.598 1.00 94.56 178 ASN A CA 1
ATOM 1401 C C . ASN A 1 178 ? -11.809 -7.442 28.022 1.00 94.56 178 ASN A C 1
ATOM 1403 O O . ASN A 1 178 ? -12.827 -7.795 28.619 1.00 94.56 178 ASN A O 1
ATOM 1407 N N . SER A 1 179 ? -11.878 -6.807 26.847 1.00 96.31 179 SER A N 1
ATOM 1408 C CA . SER A 1 179 ? -13.141 -6.460 26.188 1.00 96.31 179 SER A CA 1
ATOM 1409 C C . SER A 1 179 ? -13.501 -7.468 25.099 1.00 96.31 179 SER A C 1
ATOM 1411 O O . SER A 1 179 ? -12.993 -7.406 23.979 1.00 96.31 179 SER A O 1
ATOM 1413 N N . THR A 1 180 ? -14.443 -8.370 25.391 1.00 97.38 180 THR A N 1
ATOM 1414 C CA . THR A 1 180 ? -14.953 -9.354 24.417 1.00 97.38 180 THR A CA 1
ATOM 1415 C C . THR A 1 180 ? -15.514 -8.689 23.158 1.00 97.38 180 THR A C 1
ATOM 1417 O O . THR A 1 180 ? -15.323 -9.186 22.050 1.00 97.38 180 THR A O 1
ATOM 1420 N N . GLN A 1 181 ? -16.176 -7.538 23.313 1.00 97.94 181 GLN A N 1
ATOM 1421 C CA . GLN A 1 181 ? -16.723 -6.786 22.186 1.00 97.94 181 GLN A CA 1
ATOM 1422 C C . GLN A 1 181 ? -15.616 -6.243 21.272 1.00 97.94 181 GLN A C 1
ATOM 1424 O O . GLN A 1 181 ? -15.724 -6.354 20.051 1.00 97.94 181 GLN A O 1
ATOM 1429 N N . GLU A 1 182 ? -14.542 -5.681 21.835 1.00 98.19 182 GLU A N 1
ATOM 1430 C CA . GLU A 1 182 ? -13.430 -5.171 21.024 1.00 98.19 182 GLU A CA 1
ATOM 1431 C C . GLU A 1 182 ? -12.611 -6.298 20.389 1.00 98.19 182 GLU A C 1
ATOM 1433 O O . GLU A 1 182 ? -12.104 -6.119 19.282 1.00 98.19 182 GLU A O 1
ATOM 1438 N N . VAL A 1 183 ? -12.530 -7.472 21.029 1.00 98.75 183 VAL A N 1
ATOM 1439 C CA . VAL A 1 183 ? -11.903 -8.665 20.437 1.00 98.75 183 VAL A CA 1
ATOM 1440 C C . VAL A 1 183 ? -12.654 -9.078 19.172 1.00 98.75 183 VAL A C 1
ATOM 1442 O O . VAL A 1 183 ? -12.039 -9.240 18.119 1.00 98.75 183 VAL A O 1
ATOM 1445 N N . GLU A 1 184 ? -13.983 -9.170 19.243 1.00 98.62 184 GLU A N 1
ATOM 1446 C CA . GLU A 1 184 ? -14.824 -9.493 18.086 1.00 98.62 184 GLU A CA 1
ATOM 1447 C C . GLU A 1 184 ? -14.663 -8.454 16.964 1.00 98.62 184 GLU A C 1
ATOM 1449 O O . GLU A 1 184 ? -14.487 -8.803 15.795 1.00 98.62 184 GLU A O 1
ATOM 1454 N N . LEU A 1 185 ? -14.652 -7.159 17.302 1.00 98.56 185 LEU A N 1
ATOM 1455 C CA . LEU A 1 185 ? -14.424 -6.100 16.316 1.00 98.56 185 LEU A CA 1
ATOM 1456 C C . LEU A 1 185 ? -13.026 -6.175 15.688 1.00 98.56 185 LEU A C 1
ATOM 1458 O O . LEU A 1 185 ? -12.897 -5.948 14.484 1.00 98.56 185 LEU A O 1
ATOM 1462 N N . ALA A 1 186 ? -11.988 -6.499 16.459 1.00 98.75 186 ALA A N 1
ATOM 1463 C CA . ALA A 1 186 ? -10.634 -6.669 15.941 1.00 98.75 186 ALA A CA 1
ATOM 1464 C C . ALA A 1 186 ? -10.544 -7.856 14.971 1.00 98.75 186 ALA A C 1
ATOM 1466 O O . ALA A 1 186 ? -9.992 -7.705 13.880 1.00 98.75 186 ALA A O 1
ATOM 1467 N N . ILE A 1 187 ? -11.153 -8.999 15.307 1.00 98.75 187 ILE A N 1
ATOM 1468 C CA . ILE A 1 187 ? -11.227 -10.171 14.420 1.00 98.75 187 ILE A CA 1
ATOM 1469 C C . ILE A 1 187 ? -11.935 -9.806 13.111 1.00 98.75 187 ILE A C 1
ATOM 1471 O O . ILE A 1 187 ? -11.406 -10.082 12.034 1.00 98.75 187 ILE A O 1
ATOM 1475 N N . ARG A 1 188 ? -13.069 -9.097 13.178 1.00 98.75 188 ARG A N 1
ATOM 1476 C CA . ARG A 1 188 ? -13.790 -8.636 11.979 1.00 98.75 188 ARG A CA 1
ATOM 1477 C C . ARG A 1 188 ? -12.964 -7.692 11.111 1.00 98.75 188 ARG A C 1
ATOM 1479 O O . ARG A 1 188 ? -13.032 -7.791 9.891 1.00 98.75 188 ARG A O 1
ATOM 1486 N N . ARG A 1 189 ? -12.168 -6.792 11.705 1.00 98.81 189 ARG A N 1
ATOM 1487 C CA . ARG A 1 189 ? -11.243 -5.924 10.947 1.00 98.81 189 ARG A CA 1
ATOM 1488 C C . ARG A 1 189 ? -10.189 -6.757 10.216 1.00 98.81 189 ARG A C 1
ATOM 1490 O O . ARG A 1 189 ? -9.953 -6.513 9.039 1.00 98.81 189 ARG A O 1
ATOM 1497 N N . ILE A 1 190 ? -9.597 -7.754 10.878 1.00 98.75 190 ILE A N 1
ATOM 1498 C CA . ILE A 1 190 ? -8.593 -8.647 10.271 1.00 98.75 190 ILE A CA 1
ATOM 1499 C C . ILE A 1 190 ? -9.209 -9.439 9.111 1.00 98.75 190 ILE A C 1
ATOM 1501 O O . ILE A 1 190 ? -8.652 -9.455 8.016 1.00 98.75 190 ILE A O 1
ATOM 1505 N N . GLN A 1 191 ? -10.380 -10.040 9.327 1.00 98.69 191 GLN A N 1
ATOM 1506 C CA . GLN A 1 191 ? -11.107 -10.781 8.295 1.00 98.69 191 GLN A CA 1
ATOM 1507 C C . GLN A 1 191 ? -11.498 -9.887 7.116 1.00 98.69 191 GLN A C 1
ATOM 1509 O O . GLN A 1 191 ? -11.375 -10.310 5.973 1.00 98.69 191 GLN A O 1
ATOM 1514 N N . LEU A 1 192 ? -11.919 -8.644 7.369 1.00 98.62 192 LEU A N 1
ATOM 1515 C CA . LEU A 1 192 ? -12.234 -7.675 6.318 1.00 98.62 192 LEU A CA 1
ATOM 1516 C C . LEU A 1 192 ? -11.006 -7.352 5.457 1.00 98.62 192 LEU A C 1
ATOM 1518 O O . LEU A 1 192 ? -11.103 -7.360 4.232 1.00 98.62 192 LEU A O 1
ATOM 1522 N N . LEU A 1 193 ? -9.852 -7.097 6.081 1.00 98.44 193 LEU A N 1
ATOM 1523 C CA . LEU A 1 193 ? -8.600 -6.850 5.359 1.00 98.44 193 LEU A CA 1
ATOM 1524 C C . LEU A 1 193 ? -8.209 -8.057 4.495 1.00 98.44 193 LEU A C 1
ATOM 1526 O O . LEU A 1 193 ? -7.860 -7.887 3.330 1.00 98.44 193 LEU A O 1
ATOM 1530 N N . GLN A 1 194 ? -8.315 -9.272 5.043 1.00 97.94 194 GLN A N 1
ATOM 1531 C CA . GLN A 1 194 ? -8.059 -10.514 4.305 1.00 97.94 194 GLN A CA 1
ATOM 1532 C C . GLN A 1 194 ? -9.031 -10.697 3.145 1.00 97.94 194 GLN A C 1
ATOM 1534 O O . GLN A 1 194 ? -8.595 -10.970 2.031 1.00 97.94 194 GLN A O 1
ATOM 1539 N N . ALA A 1 195 ? -10.327 -10.493 3.375 1.00 98.06 195 ALA A N 1
ATOM 1540 C CA . ALA A 1 195 ? -11.349 -10.632 2.348 1.00 98.06 195 ALA A CA 1
ATOM 1541 C C . ALA A 1 195 ? -11.082 -9.709 1.154 1.00 98.06 195 ALA A C 1
ATOM 1543 O O . ALA A 1 195 ? -11.169 -10.160 0.016 1.00 98.06 195 ALA A O 1
ATOM 1544 N N . ILE A 1 196 ? -10.704 -8.448 1.391 1.00 96.75 196 ILE A N 1
ATOM 1545 C CA . ILE A 1 196 ? -10.379 -7.516 0.303 1.00 96.75 196 ILE A CA 1
ATOM 1546 C C . ILE A 1 196 ? -9.141 -8.002 -0.456 1.00 96.75 196 ILE A C 1
ATOM 1548 O O . ILE A 1 196 ? -9.214 -8.168 -1.667 1.00 96.75 196 ILE A O 1
ATOM 1552 N N . THR A 1 197 ? -8.043 -8.315 0.237 1.00 95.88 197 THR A N 1
ATOM 1553 C CA . THR A 1 197 ? -6.798 -8.794 -0.392 1.00 95.88 197 THR A CA 1
ATOM 1554 C C . THR A 1 197 ? -6.997 -10.065 -1.225 1.00 95.88 197 THR A C 1
ATOM 1556 O O . THR A 1 197 ? -6.377 -10.201 -2.276 1.00 95.88 197 THR A O 1
ATOM 1559 N N . LEU A 1 198 ? -7.877 -10.973 -0.785 1.00 96.94 198 LEU A N 1
ATOM 1560 C CA . LEU A 1 198 ? -8.211 -12.222 -1.481 1.00 96.94 198 LEU A CA 1
ATOM 1561 C C . LEU A 1 198 ? -9.153 -12.036 -2.682 1.00 96.94 198 LEU A C 1
ATOM 1563 O O . LEU A 1 198 ? -9.242 -12.936 -3.512 1.00 96.94 198 LEU A O 1
ATOM 1567 N N . THR A 1 199 ? -9.895 -10.928 -2.754 1.00 95.69 199 THR A N 1
ATOM 1568 C CA . THR A 1 199 ? -10.942 -10.719 -3.776 1.00 95.69 199 THR A CA 1
ATOM 1569 C C . THR A 1 199 ? -10.590 -9.652 -4.805 1.00 95.69 199 THR A C 1
ATOM 1571 O O . THR A 1 199 ? -11.125 -9.675 -5.912 1.00 95.69 199 THR A O 1
ATOM 1574 N N . THR A 1 200 ? -9.684 -8.728 -4.486 1.00 93.62 200 THR A N 1
ATOM 1575 C CA . THR A 1 200 ? -9.113 -7.798 -5.468 1.00 93.62 200 THR A CA 1
ATOM 1576 C C . THR A 1 200 ? -8.179 -8.528 -6.428 1.00 93.62 200 THR A C 1
ATOM 1578 O O . THR A 1 200 ? -7.437 -9.410 -6.000 1.00 93.62 200 THR A O 1
ATOM 1581 N N . ASN A 1 201 ? -8.173 -8.122 -7.704 1.00 90.81 201 ASN A N 1
ATOM 1582 C CA . ASN A 1 201 ? -7.321 -8.727 -8.729 1.00 90.81 201 ASN A CA 1
ATOM 1583 C C . ASN A 1 201 ? -5.843 -8.713 -8.302 1.00 90.81 201 ASN A C 1
ATOM 1585 O O . ASN A 1 201 ? -5.313 -7.660 -7.941 1.00 90.81 201 ASN A O 1
ATOM 1589 N N . GLY A 1 202 ? -5.193 -9.875 -8.325 1.00 95.62 202 GLY A N 1
ATOM 1590 C CA . GLY A 1 202 ? -3.811 -10.028 -7.889 1.00 95.62 202 GLY A CA 1
ATOM 1591 C C . GLY A 1 202 ? -3.529 -11.342 -7.166 1.00 95.62 202 GLY A C 1
ATOM 1592 O O . GLY A 1 202 ? -4.414 -12.165 -6.941 1.00 95.62 202 GLY A O 1
ATOM 1593 N N . ILE A 1 203 ? -2.272 -11.513 -6.764 1.00 98.06 203 ILE A N 1
ATOM 1594 C CA . ILE A 1 203 ? -1.813 -12.588 -5.889 1.00 98.06 203 ILE A CA 1
ATOM 1595 C C . ILE A 1 203 ?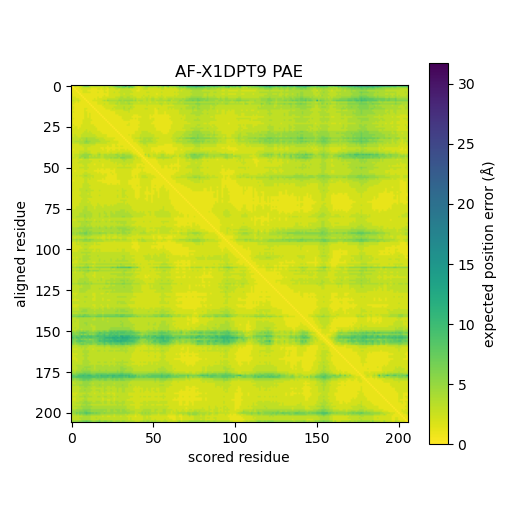 -1.873 -12.081 -4.441 1.00 98.06 203 ILE A C 1
ATOM 1597 O O . ILE A 1 203 ? -1.140 -11.148 -4.099 1.00 98.06 203 ILE A O 1
ATOM 1601 N N . PRO A 1 204 ? -2.706 -12.674 -3.572 1.00 97.75 204 PRO A N 1
ATOM 1602 C CA . PRO A 1 204 ? -2.706 -12.350 -2.154 1.00 97.75 204 PRO A CA 1
ATOM 1603 C C . PRO A 1 204 ? -1.456 -12.926 -1.471 1.00 97.75 204 PRO A C 1
ATOM 1605 O O . PRO A 1 204 ? -1.200 -14.129 -1.533 1.00 97.75 204 PRO A O 1
ATOM 1608 N N . LEU A 1 205 ? -0.696 -12.074 -0.787 1.00 97.88 205 LEU A N 1
ATOM 1609 C CA . LEU A 1 205 ? 0.420 -12.448 0.079 1.00 97.88 205 LEU A CA 1
ATOM 1610 C C . LEU A 1 205 ? -0.015 -12.321 1.546 1.00 97.88 205 LEU A C 1
ATOM 1612 O O . LEU A 1 205 ? -0.404 -11.235 1.988 1.00 97.88 205 LEU A O 1
ATOM 1616 N N . ILE A 1 206 ? 0.035 -13.444 2.270 1.00 94.12 206 ILE A N 1
ATOM 1617 C CA . ILE A 1 206 ? -0.351 -13.571 3.687 1.00 94.12 206 ILE A CA 1
ATOM 1618 C C . ILE A 1 206 ? 0.869 -13.385 4.584 1.00 94.12 206 ILE A C 1
ATOM 1620 O O . ILE A 1 206 ? 1.895 -14.047 4.309 1.00 94.12 206 ILE A O 1
#

Mean predicted aligned error: 2.89 Å

Nearest PDB structures (foldseek):
  1jg9-assembly1_A  TM=9.882E-01  e=1.395E-24  Neisseria polysaccharea
  5n6v-assembly1_A  TM=9.879E-01  e=2.733E-24  Neisseria polysaccharea
  4flq-assembly1_A  TM=9.873E-01  e=2.733E-24  Neisseria polysaccharea
  4flo-assembly1_A  TM=9.866E-01  e=2.733E-24  Neisseria polysaccharea
  4flr-assembly1_A  TM=9.878E-01  e=5.989E-24  Neisseria polysaccharea

Sequence (206 aa):
ALAFIWKELGTSCENLPEAHTLIQAFNAAASIAAPALLFKSEAIVHPDQVIKYIHVDECQLSYNPLQMALLWNSLATRKVRLLSQALQERNQIPDECVWVNYIRVHDDIGWTFSDEDAGRLNINAYDHRQFLNAFYTGKFPGSFARGLAFQENPFTGDARISGTTASLAGLEKALQENSTQEVELAIRRIQLLQAITLTTNGIPLI

Secondary structure (DSSP, 8-state):
-GGGS---TTS-SSS-HHHHHHHHHHHHHHHHH-TT---EE---S-HHHHGGGBSTTSBSEEE-HHHHHHHHHHHHHS--HHHHHHHHHS----TT-EEEEES--SS-B-----HHHHHHTT--HHHHHHHHHHHHTT-STT-----EEES--TTT---EEE--HHHHHTHHHHHHTT-HHHHHHHHHHHHHHHHHHHHSSSEEE-

Organism: NCBI:txid412755

InterPro domains:
  IPR017853 Glycoside hydrolase superfamily [SSF51445] (3-206)

Solvent-accessible surface area (backbone atoms only — not comparable to full-atom values): 11354 Å² total; per-residue (Å²): 108,58,45,56,74,40,84,52,92,94,57,89,36,54,72,47,73,64,31,53,54,52,42,26,51,50,36,56,55,39,49,75,78,40,69,87,69,80,40,69,42,56,58,93,50,55,57,84,59,41,56,74,50,52,33,78,64,40,9,29,27,30,57,37,57,50,62,31,35,32,53,54,47,23,67,76,69,75,48,54,67,67,42,55,47,43,59,72,74,64,61,80,67,57,90,80,39,40,39,35,27,40,82,67,67,98,63,63,47,59,80,40,65,52,54,66,63,30,44,78,70,76,36,63,44,69,63,49,51,50,48,50,48,31,28,40,43,38,71,31,90,88,44,52,19,46,28,40,78,37,83,66,35,90,88,77,66,47,57,28,41,34,64,52,70,54,23,44,46,10,32,52,49,16,60,76,69,68,33,69,68,44,36,54,52,13,51,50,48,50,51,50,55,50,52,48,34,70,67,47,88,47,48,58,50,129

=== Feature glossary ===
Key to the feature types in this record:

— What the protein is —

Primary structure: the covalent order of the twenty standard amino acids along the backbone. Two proteins with the same sequence will (almost always) fold to the same structure; two with 30% identity often share a fold but not the details.

Database cross-references. InterPro integrates a dozen domain/family signature databases into unified entries with residue-range hits. GO terms attach function/process/location labels with evidence codes. CATH codes position the fold in a four-level structural taxonomy. Organism is the NCBI-taxonomy species name.

— Where its atoms are —

The mmCIF block holds the 3D Cartesian coordinates of each backbone atom (N, Cα, C, O) in ångströms. mmCIF is the PDB's canonical archive format — a tagged-loop text representation of the atomic model.

Six rendered views show the 3D structure from the faces of a cube — i.e. along ±x, ±y, ±z. Rendering representation is drawn randomly per protein from cartoon (secondary-structure ribbons), sticks (backbone bonds), or molecular surface; coloring is either N→C rainbow (blue at the N-terminus through red at the C-terminus) or one color per chain.

— Local backbone conformation —

DSSP 8-state secondary structure assigns each residue one of H (α-helix), G (3₁₀-helix), I (π-helix), E (extended β-strand), B (isolated β-bridge), T (hydrogen-bonded turn), S (bend), or '-' (coil). The assignment is computed from backbone hydrogen-bond geometry via the Kabsch–Sander algorithm.

P-SEA three-state annotation labels each residue as helix, strand, or coil based purely on the geometry of the Cα trace. It serves as a fallback when the full backbone (and thus DSSP) is unavailable.

The φ/ψ torsion pair specifies the backbone conformation at each residue. φ rotates about the N–Cα bond, ψ about the Cα–C bond. Steric clashes forbid most of the (φ, ψ) plane — the allowed regions (α-helix basin, β-sheet basin, left-handed helix) are the Ramachandran-allowed regions.

— Global shape and packing —

The geometric summary reports three shape descriptors. Rg (radius of gyration) measures how spread out the Cα atoms are about their centre of mass; compact globular proteins have small Rg, elongated or unfolded ones large. Cα contacts (<8 Å, |i−j|>4) count long-range residue pairs in spatial proximity — high for tightly packed folds, near zero for rods or random coil. The bounding-box extents give the protein's footprint along x, y, z in Å.

Accessible surface area quantifies burial. A residue with SASA near zero is packed into the hydrophobic core; one with SASA >100 Å² sits on the surface. Computed here via the Shrake–Rupley numerical algorithm with a 1.4 Å probe.

Plot images: a contact map (which residues are close in 3D, as an N×N binary image), a Ramachandran scatter (backbone torsion angles, revealing secondary-structure composition at a glance), and — for AlphaFold structures — a PAE heatmap (pairwise prediction confidence).

— Structural neighborhood —

The Foldseek 3Di string encodes local tertiary geometry as a 20-letter alphabet — one character per residue — derived from the relative positions of nearby Cα atoms. Unlike the amino-acid sequence, 3Di is a direct function of the 3D structure, so two proteins with the same fold have similar 3Di strings even at low sequence identity.

Nearest PDB neighbors are the top structural matches found by Foldseek when searching this structure against the entire Protein Data Bank. Each hit reports a TM-score (0 to 1; >0.5 almost always implies the same fold) and an E-value. These are *structural* homologs — they may share no detectable sequence similarity.

— Confidence and disorder —

For AlphaFold models, the B-factor field carries pLDDT — the model's own estimate of local accuracy on a 0–100 scale. Regions with pLDDT<50 should be treated as essentially unmodeled; they often correspond to intrinsically disordered segments.

B-factor (Debye–Waller factor) reflects atomic displacement in the crystal lattice. It is an experimental observable (units Å²), not a prediction; low values mean the atom is pinned down, high values mean it moves or is heterogeneous across the crystal.

Predicted aligned error is AlphaFold's pairwise confidence. Unlike pLDDT (per-residue), PAE is per-residue-pair and captures whether two parts of the structure are correctly placed relative to each other. Units are ångströms of expected positional error.